Protein AF-A0A7S2C4R8-F1 (afdb_monomer_lite)

Structure (mmCIF, N/CA/C/O backbone):
data_AF-A0A7S2C4R8-F1
#
_entry.id   AF-A0A7S2C4R8-F1
#
loop_
_atom_site.group_PDB
_atom_site.id
_atom_site.type_symbol
_atom_site.label_atom_id
_atom_site.label_alt_id
_atom_site.label_comp_id
_atom_site.label_asym_id
_atom_site.label_entity_id
_atom_site.label_seq_id
_atom_site.pdbx_PDB_ins_code
_atom_site.Cartn_x
_atom_site.Cartn_y
_atom_site.Cartn_z
_atom_site.occupancy
_atom_site.B_iso_or_equiv
_atom_site.auth_seq_id
_atom_site.auth_comp_id
_atom_site.auth_asym_id
_atom_site.auth_atom_id
_atom_site.pdbx_PDB_model_num
ATOM 1 N N . GLY A 1 1 ? -9.655 5.570 19.402 1.00 42.50 1 GLY A N 1
ATOM 2 C CA . GLY A 1 1 ? -10.487 6.780 19.521 1.00 42.50 1 GLY A CA 1
ATOM 3 C C . GLY A 1 1 ? -11.884 6.494 20.058 1.00 42.50 1 GLY A C 1
ATOM 4 O O . GLY A 1 1 ? -12.816 7.107 19.560 1.00 42.50 1 GLY A O 1
ATOM 5 N N . ARG A 1 2 ? -12.077 5.569 21.015 1.00 58.59 2 ARG A N 1
ATOM 6 C CA . ARG A 1 2 ? -13.404 5.158 21.530 1.00 58.59 2 ARG A CA 1
ATOM 7 C C . ARG A 1 2 ? -13.497 4.974 23.056 1.00 58.59 2 ARG A C 1
ATOM 9 O O . ARG A 1 2 ? -14.474 4.412 23.529 1.00 58.59 2 ARG A O 1
ATOM 16 N N . GLY A 1 3 ? -12.528 5.470 23.818 1.00 50.84 3 GLY A N 1
ATOM 17 C CA . GLY A 1 3 ? -12.512 5.420 25.288 1.00 50.84 3 GLY A CA 1
ATOM 18 C C . GLY A 1 3 ? -11.919 4.141 25.897 1.00 50.84 3 GLY A C 1
ATOM 19 O O . GLY A 1 3 ? -12.043 3.946 27.100 1.00 50.84 3 GLY A O 1
ATOM 20 N N . GLU A 1 4 ? -11.283 3.284 25.092 1.00 54.91 4 GLU A N 1
ATOM 21 C CA . GLU A 1 4 ? -10.664 2.017 25.514 1.00 54.91 4 GLU A CA 1
ATOM 22 C C . GLU A 1 4 ? -9.236 1.805 24.954 1.00 54.91 4 GLU A C 1
ATOM 24 O O . GLU A 1 4 ? -8.703 0.699 25.019 1.00 54.91 4 GLU A O 1
ATOM 29 N N . GLY A 1 5 ? -8.591 2.825 24.369 1.00 54.59 5 GLY A N 1
ATOM 30 C CA . GLY A 1 5 ? -7.281 2.678 23.725 1.00 54.59 5 GLY A CA 1
ATOM 31 C C . GLY A 1 5 ? -6.443 3.957 23.597 1.00 54.59 5 GLY A C 1
ATOM 32 O O . GLY A 1 5 ? -6.869 5.072 23.871 1.00 54.59 5 GLY A O 1
ATOM 33 N N . LEU A 1 6 ? -5.204 3.793 23.133 1.00 53.25 6 LEU A N 1
ATOM 34 C CA . LEU A 1 6 ? -4.144 4.817 23.132 1.00 53.25 6 LEU A CA 1
ATOM 35 C C . LEU A 1 6 ? -4.466 6.161 22.488 1.00 53.25 6 LEU A C 1
ATOM 37 O O . LEU A 1 6 ? -3.933 7.193 22.879 1.00 53.25 6 LEU A O 1
ATOM 41 N N . ALA A 1 7 ? -5.296 6.143 21.455 1.00 56.16 7 ALA A N 1
ATOM 42 C CA . ALA A 1 7 ? -5.522 7.299 20.605 1.00 56.16 7 ALA A CA 1
ATOM 43 C C . ALA A 1 7 ? -6.873 7.969 20.895 1.00 56.16 7 ALA A C 1
ATOM 45 O O . ALA A 1 7 ? -7.494 8.553 20.014 1.00 56.16 7 ALA A O 1
ATOM 46 N N . ASP A 1 8 ? -7.362 7.852 22.127 1.00 56.22 8 ASP A N 1
ATOM 47 C CA . ASP A 1 8 ? -8.645 8.426 22.542 1.00 56.22 8 ASP A CA 1
ATOM 48 C C . ASP A 1 8 ? -8.560 9.918 22.874 1.0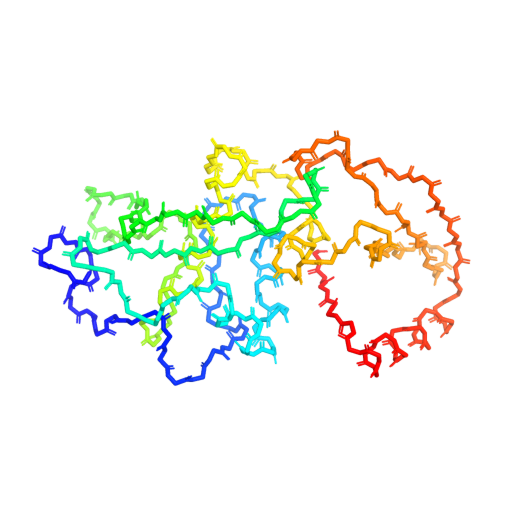0 56.22 8 ASP A C 1
ATOM 50 O O . ASP A 1 8 ? -9.555 10.624 22.744 1.00 56.22 8 ASP A O 1
ATOM 54 N N . GLY A 1 9 ? -7.364 10.419 23.204 1.00 52.62 9 GLY A N 1
ATOM 55 C CA . GLY A 1 9 ? -7.083 11.857 23.310 1.00 52.62 9 GLY A CA 1
ATOM 56 C C . GLY A 1 9 ? -6.776 12.537 21.968 1.00 52.62 9 GLY A C 1
ATOM 57 O O . GLY A 1 9 ? -6.725 13.763 21.893 1.00 52.62 9 GLY A O 1
ATOM 58 N N . LEU A 1 10 ? -6.576 11.759 20.900 1.00 60.16 10 LEU A N 1
ATOM 59 C CA . LEU A 1 10 ? -6.363 12.273 19.552 1.00 60.16 10 LEU A CA 1
ATOM 60 C C . LEU A 1 10 ? -7.715 12.385 18.846 1.00 60.16 10 LEU A C 1
ATOM 62 O O . LEU A 1 10 ? -8.512 11.449 18.840 1.00 60.16 10 LEU A O 1
ATOM 66 N N . SER A 1 11 ? -7.964 13.519 18.192 1.00 71.06 11 SER A N 1
ATOM 67 C CA . SER A 1 11 ? -9.049 13.618 17.215 1.00 71.06 11 SER A CA 1
ATOM 68 C C . SER A 1 11 ? -8.673 12.716 16.034 1.00 71.06 11 SER A C 1
ATOM 70 O O . SER A 1 11 ? -7.970 13.134 15.121 1.00 71.06 11 SER A O 1
ATOM 72 N N . LEU A 1 12 ? -9.041 11.441 16.091 1.00 80.69 12 LEU A N 1
ATOM 73 C CA . LEU A 1 12 ? -8.728 10.491 15.035 1.00 80.69 12 LEU A CA 1
ATOM 74 C C . LEU A 1 12 ? -9.762 10.555 13.922 1.00 80.69 12 LEU A C 1
ATOM 76 O O . LEU A 1 12 ? -10.952 10.759 14.154 1.00 80.69 12 LEU A O 1
ATOM 80 N N . SER A 1 13 ? -9.298 10.332 12.703 1.00 84.25 13 SER A N 1
ATOM 81 C CA . SER A 1 13 ? -10.154 10.215 11.527 1.00 84.25 13 SER A CA 1
ATOM 82 C C . SER A 1 13 ? -9.523 9.254 10.536 1.00 84.25 13 SER A C 1
ATOM 84 O O . SER A 1 13 ? -8.311 9.044 10.572 1.00 84.25 13 SER A O 1
ATOM 86 N N . LEU A 1 14 ? -10.321 8.700 9.625 1.00 83.75 14 LEU A N 1
ATOM 87 C CA . LEU A 1 14 ? -9.770 7.902 8.538 1.00 83.75 14 LEU A CA 1
ATOM 88 C C . LEU A 1 14 ? -8.794 8.740 7.698 1.00 83.75 14 LEU A C 1
ATOM 90 O O . LEU A 1 14 ? -7.620 8.397 7.582 1.00 83.75 14 LEU A O 1
ATOM 94 N N . THR A 1 15 ? -9.268 9.884 7.202 1.00 84.38 15 THR A N 1
ATOM 95 C CA . THR A 1 15 ? -8.460 10.903 6.521 1.00 84.38 15 THR A CA 1
ATOM 96 C C . THR A 1 15 ? -8.838 12.285 7.042 1.00 84.38 15 THR A C 1
ATOM 98 O O . THR A 1 15 ? -10.026 12.566 7.208 1.00 84.38 15 THR A O 1
ATOM 101 N N . LYS A 1 16 ? -7.854 13.163 7.246 1.00 74.81 16 LYS A N 1
ATOM 102 C CA . LYS A 1 16 ? -8.038 14.538 7.727 1.00 74.81 16 LYS A CA 1
ATOM 103 C C . LYS A 1 16 ? -7.498 15.496 6.679 1.00 74.81 16 LYS A C 1
ATOM 105 O O . LYS A 1 16 ? -6.295 15.638 6.504 1.00 74.81 16 LYS A O 1
ATOM 110 N N . GLY A 1 17 ? -8.398 16.146 5.946 1.00 78.75 17 GLY A N 1
ATOM 111 C CA . GLY A 1 17 ? -8.006 17.043 4.860 1.00 78.75 17 GLY A CA 1
ATOM 112 C C . GLY A 1 17 ? -7.248 16.312 3.744 1.00 78.75 17 GLY A C 1
ATOM 113 O O . GLY A 1 17 ? -7.837 15.529 2.991 1.00 78.75 17 GLY A O 1
ATOM 114 N N . HIS A 1 18 ? -5.953 16.603 3.607 1.00 85.06 18 HIS A N 1
ATOM 115 C CA . HIS A 1 18 ? -5.113 16.096 2.522 1.00 85.06 18 HIS A CA 1
ATOM 116 C C . HIS A 1 18 ? -4.287 14.887 2.964 1.00 85.06 18 HIS A C 1
ATOM 118 O O . HIS A 1 18 ? -3.428 15.011 3.833 1.00 85.06 18 HIS A O 1
ATOM 124 N N . ILE A 1 19 ? -4.507 13.762 2.282 1.00 90.94 19 ILE A N 1
ATOM 125 C CA . ILE A 1 19 ? -3.626 12.590 2.312 1.00 90.94 19 ILE A CA 1
ATOM 126 C C . ILE A 1 19 ? -2.292 12.980 1.684 1.00 90.94 19 ILE A C 1
ATOM 128 O O . ILE A 1 19 ? -2.277 13.588 0.607 1.00 90.94 19 ILE A O 1
ATOM 132 N N . ARG A 1 20 ? -1.193 12.648 2.356 1.00 92.12 20 ARG A N 1
ATOM 133 C CA . ARG A 1 20 ? 0.163 13.026 1.960 1.00 92.12 20 ARG A CA 1
ATOM 134 C C . ARG A 1 20 ? 1.112 11.829 2.073 1.00 92.12 20 ARG A C 1
ATOM 136 O O . ARG A 1 20 ? 0.941 11.014 2.974 1.00 92.12 20 ARG A O 1
ATOM 143 N N . PRO A 1 21 ? 2.141 11.720 1.211 1.00 91.31 21 PRO A N 1
ATOM 144 C CA . PRO A 1 21 ? 3.120 10.633 1.299 1.00 91.31 21 PRO A CA 1
ATOM 145 C C . PRO A 1 21 ? 3.804 10.525 2.667 1.00 91.31 21 PRO A C 1
ATOM 147 O O . PRO A 1 21 ? 4.035 9.425 3.151 1.00 91.31 21 PRO A O 1
ATOM 150 N N . TRP A 1 22 ? 4.067 11.658 3.323 1.00 89.25 22 TRP A N 1
ATOM 151 C CA . TRP A 1 22 ? 4.689 11.709 4.651 1.00 89.25 22 TRP A CA 1
ATOM 152 C C . TRP A 1 22 ? 3.716 11.460 5.816 1.00 89.25 22 TRP A C 1
ATOM 154 O O . TRP A 1 22 ? 4.122 11.562 6.970 1.00 89.25 22 TRP A O 1
ATOM 164 N N . ASP A 1 23 ? 2.448 11.133 5.540 1.00 88.62 23 ASP A N 1
ATOM 165 C CA . ASP A 1 23 ? 1.562 10.540 6.552 1.00 88.62 23 ASP A CA 1
ATOM 166 C C . ASP A 1 23 ? 1.953 9.075 6.832 1.00 88.62 23 ASP A C 1
ATOM 168 O O . ASP A 1 23 ? 1.521 8.506 7.834 1.00 88.62 23 ASP A O 1
ATOM 172 N N . VAL A 1 24 ? 2.741 8.453 5.943 1.00 88.88 24 VAL A N 1
ATOM 173 C CA . VAL A 1 24 ? 3.229 7.079 6.081 1.00 88.88 24 VAL A CA 1
ATOM 174 C C . VAL A 1 24 ? 4.516 7.070 6.892 1.00 88.88 24 VAL A C 1
ATOM 176 O O . VAL A 1 24 ? 5.560 7.529 6.434 1.00 88.88 24 VAL A O 1
ATOM 179 N N . GLU A 1 25 ? 4.447 6.483 8.080 1.00 87.38 25 GLU A N 1
ATOM 180 C CA . GLU A 1 25 ? 5.607 6.235 8.928 1.00 87.38 25 GLU A CA 1
ATOM 181 C C . GLU A 1 25 ? 5.644 4.755 9.312 1.00 87.38 25 GLU A C 1
ATOM 183 O O . GLU A 1 25 ? 4.676 4.208 9.854 1.00 87.38 25 GLU A O 1
ATOM 188 N N . GLN A 1 26 ? 6.762 4.100 8.996 1.00 84.44 26 GLN A N 1
ATOM 189 C CA . GLN A 1 26 ? 6.950 2.677 9.242 1.00 84.44 26 GLN A CA 1
ATOM 190 C C . GLN A 1 26 ? 7.127 2.394 10.742 1.00 84.44 26 GLN A C 1
ATOM 192 O O . GLN A 1 26 ? 7.806 3.127 11.459 1.00 84.44 26 GLN A O 1
ATOM 197 N N . GLY A 1 27 ? 6.526 1.300 11.213 1.00 83.00 27 GLY A N 1
ATOM 198 C CA . GLY A 1 27 ? 6.806 0.740 12.535 1.00 83.00 27 GLY A CA 1
ATOM 199 C C . GLY A 1 27 ? 7.940 -0.286 12.526 1.00 83.00 27 GLY A C 1
ATOM 200 O O . GLY A 1 27 ? 8.888 -0.203 11.754 1.00 83.00 27 GLY A O 1
ATOM 201 N N . ALA A 1 28 ? 7.835 -1.288 13.391 1.00 66.56 28 ALA A N 1
ATOM 202 C CA . ALA A 1 28 ? 8.788 -2.381 13.500 1.00 66.56 28 ALA A CA 1
ATOM 203 C C . ALA A 1 28 ? 8.352 -3.575 12.630 1.00 66.56 28 ALA A C 1
ATOM 205 O O . ALA A 1 28 ? 7.573 -4.404 13.093 1.00 66.56 28 ALA A O 1
ATOM 206 N N . ASN A 1 29 ? 8.829 -3.666 11.378 1.00 68.56 29 ASN A N 1
ATOM 207 C CA . ASN A 1 29 ? 8.831 -4.904 10.571 1.00 68.56 29 ASN A CA 1
ATOM 208 C C . ASN A 1 29 ? 9.573 -4.742 9.224 1.00 68.56 29 ASN A C 1
ATOM 210 O O . ASN A 1 29 ? 9.777 -3.623 8.763 1.00 68.56 29 ASN A O 1
ATOM 214 N N . GLY A 1 30 ? 9.856 -5.850 8.527 1.00 69.50 30 GLY A N 1
ATOM 215 C CA . GLY A 1 30 ? 10.367 -5.909 7.143 1.00 69.50 30 GLY A CA 1
ATOM 216 C C . GLY A 1 30 ? 9.343 -5.582 6.038 1.00 69.50 30 GLY A C 1
ATOM 217 O O . GLY A 1 30 ? 9.446 -6.077 4.920 1.00 69.50 30 GLY A O 1
ATOM 218 N N . ASN A 1 31 ? 8.331 -4.758 6.323 1.00 78.81 31 ASN A N 1
ATOM 219 C CA . ASN A 1 31 ? 7.234 -4.438 5.397 1.00 78.81 31 ASN A CA 1
ATOM 220 C C . ASN A 1 31 ? 7.407 -3.100 4.654 1.00 78.81 31 ASN A C 1
ATOM 222 O O . ASN A 1 31 ? 6.422 -2.487 4.229 1.00 78.81 31 ASN A O 1
ATOM 226 N N . CYS A 1 32 ? 8.651 -2.637 4.495 1.00 86.75 32 CYS A N 1
ATOM 227 C CA . CYS A 1 32 ? 8.969 -1.372 3.827 1.00 86.75 32 CYS A CA 1
ATOM 228 C C . CYS A 1 32 ? 8.374 -1.307 2.414 1.00 86.75 32 CYS A C 1
ATOM 230 O O . CYS A 1 32 ? 7.893 -0.259 2.003 1.00 86.75 32 CYS A O 1
ATOM 232 N N . TRP A 1 33 ? 8.293 -2.443 1.722 1.00 89.25 33 TRP A N 1
ATOM 233 C CA . TRP A 1 33 ? 7.666 -2.582 0.411 1.00 89.25 33 TRP A CA 1
ATOM 234 C C . TRP A 1 33 ? 6.187 -2.137 0.384 1.00 89.25 33 TRP A C 1
ATOM 236 O O . TRP A 1 33 ? 5.743 -1.516 -0.583 1.00 89.25 33 TRP A O 1
ATOM 246 N N . VAL A 1 34 ? 5.423 -2.369 1.462 1.00 91.25 34 VAL A N 1
ATOM 247 C CA . VAL A 1 34 ? 4.047 -1.855 1.594 1.00 91.25 34 VAL A CA 1
ATOM 248 C C . VAL A 1 34 ? 4.068 -0.353 1.851 1.00 91.25 34 VAL A C 1
ATOM 250 O O . VAL A 1 34 ? 3.319 0.386 1.217 1.00 91.25 34 VAL A O 1
ATOM 253 N N . MET A 1 35 ? 4.922 0.115 2.764 1.00 92.94 35 MET A N 1
ATOM 254 C CA . MET A 1 35 ? 4.986 1.532 3.139 1.00 92.94 35 MET A CA 1
ATOM 255 C C . MET A 1 35 ? 5.405 2.416 1.963 1.00 92.94 35 MET A C 1
ATOM 257 O O . MET A 1 35 ? 4.744 3.414 1.678 1.00 92.94 35 MET A O 1
ATOM 261 N N . SER A 1 36 ? 6.440 2.016 1.224 1.00 92.00 36 SER A N 1
ATOM 262 C CA . SER A 1 36 ? 6.898 2.715 0.023 1.00 92.00 36 SER A CA 1
ATOM 263 C C . SER A 1 36 ? 5.800 2.773 -1.040 1.00 92.00 36 SER A C 1
ATOM 265 O O . SER A 1 36 ? 5.598 3.815 -1.669 1.00 92.00 36 SER A O 1
ATOM 267 N N . ALA A 1 37 ? 5.037 1.690 -1.220 1.00 94.31 37 ALA A N 1
ATOM 268 C CA . ALA A 1 37 ? 3.909 1.680 -2.144 1.00 94.31 37 ALA A CA 1
ATOM 269 C C . ALA A 1 37 ? 2.772 2.600 -1.672 1.00 94.31 37 ALA A C 1
ATOM 271 O O . ALA A 1 37 ? 2.235 3.363 -2.473 1.00 94.31 37 ALA A O 1
ATOM 272 N N . LEU A 1 38 ? 2.428 2.593 -0.381 1.00 95.31 38 LEU A N 1
ATOM 273 C CA . LEU A 1 38 ? 1.424 3.500 0.183 1.00 95.31 38 LEU A CA 1
ATOM 274 C C . LEU A 1 38 ? 1.823 4.968 0.005 1.00 95.31 38 LEU A C 1
ATOM 276 O O . LEU A 1 38 ? 0.990 5.767 -0.421 1.00 95.31 38 LEU A O 1
ATOM 280 N N . ALA A 1 39 ? 3.087 5.314 0.260 1.00 94.62 39 ALA A N 1
ATOM 281 C CA . ALA A 1 39 ? 3.606 6.663 0.055 1.00 94.62 39 ALA A CA 1
ATOM 282 C C . ALA A 1 39 ? 3.510 7.089 -1.422 1.00 94.62 39 ALA A C 1
ATOM 284 O O . ALA A 1 39 ? 3.039 8.188 -1.716 1.00 94.62 39 ALA A O 1
ATOM 285 N N . ALA A 1 40 ? 3.861 6.198 -2.357 1.00 94.75 40 ALA A N 1
ATOM 286 C CA . ALA A 1 40 ? 3.733 6.450 -3.792 1.00 94.75 40 ALA A CA 1
ATOM 287 C C . ALA A 1 40 ? 2.268 6.638 -4.231 1.00 94.75 40 ALA A C 1
ATOM 289 O O . ALA A 1 40 ? 1.943 7.549 -4.993 1.00 94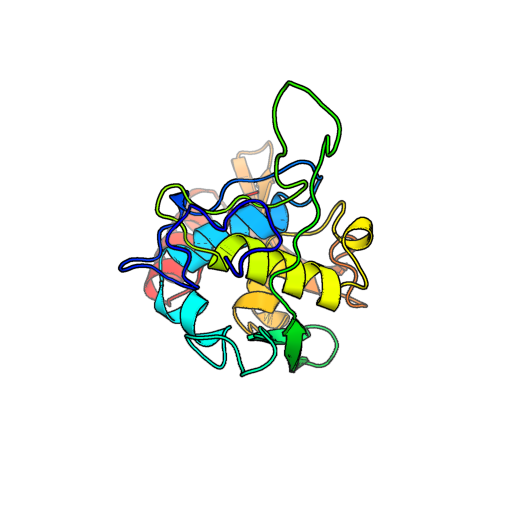.75 40 ALA A O 1
ATOM 290 N N . VAL A 1 41 ? 1.346 5.807 -3.733 1.00 95.56 41 VAL A N 1
ATOM 291 C CA . VAL A 1 41 ? -0.087 5.934 -4.047 1.00 95.56 41 VAL A CA 1
ATOM 292 C C . VAL A 1 41 ? -0.687 7.196 -3.411 1.00 95.56 41 VAL A C 1
ATOM 294 O O . VAL A 1 41 ? -1.567 7.823 -4.008 1.00 95.56 41 VAL A O 1
ATOM 297 N N . ALA A 1 42 ? -0.190 7.621 -2.246 1.00 95.19 42 ALA A N 1
ATOM 298 C CA . ALA A 1 42 ? -0.626 8.830 -1.548 1.00 95.19 42 ALA A CA 1
ATOM 299 C C . ALA A 1 42 ? -0.322 10.133 -2.307 1.00 95.19 42 ALA A C 1
ATOM 301 O O . ALA A 1 42 ? -1.010 11.128 -2.076 1.00 95.19 42 ALA A O 1
ATOM 302 N N . GLU A 1 43 ? 0.598 10.134 -3.283 1.00 93.12 43 GLU A N 1
ATOM 303 C CA . GLU A 1 43 ? 0.756 11.255 -4.229 1.00 93.12 43 GLU A CA 1
ATOM 304 C C . GLU A 1 43 ? -0.523 11.535 -5.035 1.00 93.12 43 GLU A C 1
ATOM 306 O O . GLU A 1 43 ? -0.718 12.625 -5.577 1.00 93.12 43 GLU A O 1
ATOM 311 N N . ARG A 1 44 ? -1.429 10.554 -5.109 1.00 93.50 44 ARG A N 1
ATOM 312 C CA . ARG A 1 44 ? -2.746 10.669 -5.735 1.00 93.50 44 ARG A CA 1
ATOM 313 C C . ARG A 1 44 ? -3.823 10.285 -4.716 1.00 93.50 44 ARG A C 1
ATOM 315 O O . ARG A 1 44 ? -4.360 9.180 -4.790 1.00 93.50 44 ARG A O 1
ATOM 322 N N . PRO A 1 45 ? -4.232 11.200 -3.815 1.00 93.38 45 PRO A N 1
ATOM 323 C CA . PRO A 1 45 ? -5.139 10.922 -2.692 1.00 93.38 45 PRO A CA 1
ATOM 324 C C . PRO A 1 45 ? -6.420 10.148 -3.037 1.00 93.38 45 PRO A C 1
ATOM 326 O O . PRO A 1 45 ? -6.905 9.348 -2.241 1.00 93.38 45 PRO A O 1
ATOM 329 N N . ASN A 1 46 ? -6.974 10.347 -4.235 1.00 93.44 46 ASN A N 1
ATOM 330 C CA . ASN A 1 46 ? -8.172 9.633 -4.688 1.00 93.44 46 ASN A CA 1
ATOM 331 C C . ASN A 1 46 ? -7.951 8.115 -4.822 1.00 93.44 46 ASN A C 1
ATOM 333 O O . ASN A 1 46 ? -8.896 7.346 -4.650 1.00 93.44 46 ASN A O 1
ATOM 337 N N . LEU A 1 47 ? -6.716 7.679 -5.096 1.00 95.06 47 LEU A N 1
ATOM 338 C CA . LEU A 1 47 ? -6.346 6.265 -5.151 1.00 95.06 47 LEU A CA 1
ATOM 339 C C . LEU A 1 47 ? -6.304 5.619 -3.765 1.00 95.06 47 LEU A C 1
ATOM 341 O O . LEU A 1 47 ? -6.615 4.439 -3.671 1.00 95.06 47 LEU A O 1
ATOM 345 N N . ILE A 1 48 ? -5.986 6.378 -2.712 1.00 96.25 48 ILE A N 1
ATOM 346 C CA . ILE A 1 48 ? -6.103 5.906 -1.326 1.00 96.25 48 ILE A CA 1
ATOM 347 C C . ILE A 1 48 ? -7.574 5.871 -0.909 1.00 96.25 48 ILE A C 1
ATOM 349 O O . ILE A 1 48 ? -8.052 4.847 -0.432 1.00 96.25 48 ILE A O 1
ATOM 353 N N . ARG A 1 49 ? -8.332 6.951 -1.155 1.00 94.69 49 ARG A N 1
ATOM 354 C CA . ARG A 1 49 ? -9.748 7.031 -0.746 1.00 94.69 49 ARG A CA 1
ATOM 355 C C . ARG A 1 49 ? -10.599 5.910 -1.326 1.00 94.69 49 ARG A C 1
ATOM 357 O O . ARG A 1 49 ? -11.386 5.318 -0.605 1.00 94.69 49 ARG A O 1
ATOM 364 N N . ARG A 1 50 ? -10.406 5.559 -2.603 1.00 95.06 50 ARG A N 1
ATOM 365 C CA . ARG A 1 50 ? -11.170 4.472 -3.243 1.00 95.06 50 ARG A CA 1
ATOM 366 C C . ARG A 1 50 ? -10.931 3.092 -2.615 1.00 95.06 50 ARG A C 1
ATOM 368 O O . ARG A 1 50 ? -11.727 2.190 -2.875 1.00 95.06 50 ARG A O 1
ATOM 375 N N . LEU A 1 51 ? -9.851 2.899 -1.855 1.00 97.56 51 LEU A N 1
ATOM 376 C CA . LEU A 1 51 ? -9.606 1.635 -1.157 1.00 97.56 51 LEU A CA 1
ATOM 377 C C . LEU A 1 51 ? -10.588 1.450 -0.007 1.00 97.56 51 LEU A C 1
ATOM 379 O O . LEU A 1 51 ? -10.920 0.319 0.308 1.00 97.56 51 LEU A O 1
ATOM 383 N N . PHE A 1 52 ? -11.121 2.523 0.564 1.00 96.69 52 PHE A N 1
ATOM 384 C CA . PHE A 1 52 ? -12.154 2.448 1.587 1.00 96.69 52 PHE A CA 1
ATOM 385 C C . PHE A 1 52 ? -13.537 2.547 0.937 1.00 96.69 52 PHE A C 1
ATOM 387 O O . PHE A 1 52 ? -13.749 3.349 0.025 1.00 96.69 52 PHE A O 1
ATOM 394 N N . ALA A 1 53 ? -14.489 1.716 1.366 1.00 94.25 53 ALA A N 1
ATOM 395 C CA . ALA A 1 53 ? -15.876 1.845 0.910 1.00 94.25 53 ALA A CA 1
ATOM 396 C C . ALA A 1 53 ? -16.623 2.978 1.640 1.00 94.25 53 ALA A C 1
ATOM 398 O O . ALA A 1 53 ? -17.650 3.451 1.154 1.00 94.25 53 ALA A O 1
ATOM 399 N N . GLN A 1 54 ? -16.097 3.419 2.786 1.00 87.62 54 GLN A N 1
ATOM 400 C CA . GLN A 1 54 ? -16.683 4.423 3.660 1.00 87.62 54 GLN A CA 1
ATOM 401 C C . GLN A 1 54 ? -15.615 5.324 4.298 1.00 87.62 54 GLN A C 1
ATOM 403 O O . GLN A 1 54 ? -14.525 4.861 4.628 1.00 87.62 54 GLN A O 1
ATOM 408 N N . ASP A 1 55 ? -15.959 6.596 4.527 1.00 84.75 55 ASP A N 1
ATOM 409 C CA . ASP A 1 55 ? -15.078 7.576 5.189 1.00 84.75 55 ASP A CA 1
ATOM 410 C C . ASP A 1 55 ? -15.107 7.476 6.726 1.00 84.75 55 ASP A C 1
ATOM 412 O O . ASP A 1 55 ? -14.194 7.928 7.421 1.00 84.75 55 ASP A O 1
ATOM 416 N N . VAL A 1 56 ? -16.172 6.878 7.265 1.00 86.94 56 VAL A N 1
ATOM 417 C CA . VAL A 1 56 ? -16.408 6.679 8.700 1.00 86.94 56 VAL A CA 1
ATOM 418 C C . VAL A 1 56 ? -16.714 5.210 8.970 1.00 86.94 56 VAL A C 1
ATOM 420 O O . VAL A 1 56 ? -17.352 4.577 8.133 1.00 86.94 56 VAL A O 1
ATOM 423 N N . PRO A 1 57 ? -16.284 4.645 10.109 1.00 89.62 57 PRO A N 1
ATOM 424 C CA . PRO A 1 57 ? -16.555 3.247 10.411 1.00 89.62 57 PRO A CA 1
ATOM 425 C C . PRO A 1 57 ? -18.052 2.980 10.606 1.00 89.62 57 PRO A C 1
ATOM 427 O O . PRO A 1 57 ? -18.831 3.884 10.910 1.00 89.62 57 PRO A O 1
ATOM 430 N N . ASP A 1 58 ? -18.445 1.712 10.485 1.00 89.75 58 ASP A N 1
ATOM 431 C CA . ASP A 1 58 ? -19.800 1.277 10.822 1.00 89.75 58 ASP A CA 1
ATOM 432 C C . ASP A 1 58 ? -20.094 1.401 12.333 1.00 89.75 58 ASP A C 1
ATOM 434 O O . ASP A 1 58 ? -19.222 1.712 13.149 1.00 89.75 58 ASP A O 1
ATOM 438 N N . ALA A 1 59 ? -21.332 1.097 12.737 1.00 87.56 59 ALA A N 1
ATOM 439 C CA . ALA A 1 59 ? -21.759 1.158 14.140 1.00 87.56 59 ALA A CA 1
ATOM 440 C C . ALA A 1 59 ? -20.953 0.249 15.095 1.00 87.56 59 ALA A C 1
ATOM 442 O O . ALA A 1 59 ? -21.068 0.379 16.311 1.00 87.56 59 ALA A O 1
ATOM 443 N N . ARG A 1 60 ? -20.153 -0.685 14.565 1.00 87.00 60 ARG A N 1
ATOM 444 C CA . ARG A 1 60 ? -19.271 -1.581 15.324 1.00 87.00 60 ARG A CA 1
ATOM 445 C C . ARG A 1 60 ? -17.800 -1.156 15.251 1.00 87.00 60 ARG A C 1
ATOM 447 O O . ARG A 1 60 ? -16.948 -1.886 15.750 1.00 87.00 60 ARG A O 1
ATOM 454 N N . GLY A 1 61 ? -17.489 -0.010 14.645 1.00 86.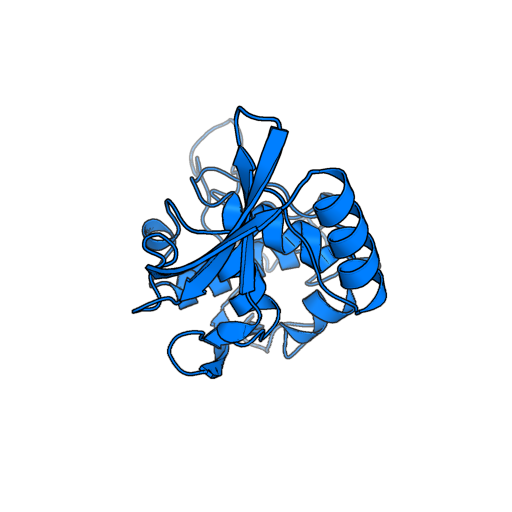38 61 GLY A N 1
ATOM 455 C CA . GLY A 1 61 ? -16.120 0.481 14.502 1.00 86.38 61 GLY A CA 1
ATOM 456 C C . GLY A 1 61 ? -15.339 -0.175 13.358 1.00 86.38 61 GLY A C 1
ATOM 457 O O . GLY A 1 61 ? -14.111 -0.222 13.427 1.00 86.38 61 GLY A O 1
ATOM 458 N N . ARG A 1 62 ? -16.020 -0.723 12.342 1.00 92.81 62 ARG A N 1
ATOM 459 C CA . ARG A 1 62 ? -15.386 -1.471 11.245 1.00 92.81 62 ARG A CA 1
ATOM 460 C C . ARG A 1 62 ? -15.316 -0.675 9.943 1.00 92.81 62 ARG A C 1
ATOM 462 O O . ARG A 1 62 ? -16.219 0.097 9.620 1.00 92.81 62 ARG A O 1
ATOM 469 N N . TYR A 1 63 ? -14.258 -0.930 9.186 1.00 95.38 63 TYR A N 1
ATOM 470 C CA . TYR A 1 63 ? -13.953 -0.377 7.874 1.00 95.38 63 TYR A CA 1
ATOM 471 C C . TYR A 1 63 ? -13.931 -1.493 6.831 1.00 95.38 63 TYR A C 1
ATOM 473 O O . TYR A 1 63 ? -13.402 -2.576 7.096 1.00 95.38 63 TYR A O 1
ATOM 481 N N . ASP A 1 64 ? -14.432 -1.199 5.634 1.00 97.25 64 ASP A N 1
ATOM 482 C CA . ASP A 1 64 ? -14.388 -2.106 4.495 1.00 97.25 64 ASP A CA 1
ATOM 483 C C . ASP A 1 64 ? -13.301 -1.612 3.543 1.00 97.25 64 ASP A C 1
ATOM 485 O O . ASP A 1 64 ? -13.423 -0.551 2.923 1.00 97.25 64 ASP A O 1
ATOM 489 N N . VAL A 1 65 ? -12.217 -2.381 3.444 1.00 98.12 65 VAL A N 1
ATOM 490 C CA . VAL A 1 65 ? -11.056 -2.048 2.614 1.00 98.12 65 VAL A CA 1
ATOM 491 C C . VAL A 1 65 ? -11.002 -2.968 1.405 1.00 98.12 65 VAL A C 1
ATOM 493 O O . VAL A 1 65 ? -10.952 -4.186 1.539 1.00 98.12 65 VAL A O 1
ATOM 496 N N . ARG A 1 66 ? -10.997 -2.399 0.206 1.00 97.81 66 ARG A N 1
ATOM 497 C CA . ARG A 1 66 ? -10.904 -3.110 -1.067 1.00 97.81 66 ARG A CA 1
ATOM 498 C C . ARG A 1 66 ? -9.450 -3.213 -1.493 1.00 97.81 66 ARG A C 1
ATOM 500 O O . ARG A 1 66 ? -8.812 -2.194 -1.734 1.00 97.81 66 ARG A O 1
ATOM 507 N N . LEU A 1 67 ? -8.964 -4.437 -1.643 1.00 97.31 67 LEU A N 1
ATOM 508 C CA . LEU A 1 67 ? -7.644 -4.755 -2.184 1.00 97.31 67 LEU A CA 1
ATOM 509 C C . LEU A 1 67 ? -7.814 -5.673 -3.390 1.00 97.31 67 LEU A C 1
ATOM 511 O O . LEU A 1 67 ? -8.743 -6.478 -3.435 1.00 97.31 67 LEU A O 1
ATOM 515 N N . TYR A 1 68 ? -6.963 -5.531 -4.395 1.00 95.25 68 TYR A N 1
ATOM 516 C CA . TYR A 1 68 ? -7.014 -6.375 -5.578 1.00 95.25 68 TYR A CA 1
ATOM 517 C C . TYR A 1 68 ? -6.175 -7.634 -5.363 1.00 95.25 68 TYR A C 1
ATOM 519 O O . TYR A 1 68 ? -4.972 -7.530 -5.161 1.00 95.25 68 TYR A O 1
ATOM 527 N N . SER A 1 69 ? -6.792 -8.813 -5.430 1.00 91.19 69 SER A N 1
ATOM 528 C CA . SER A 1 69 ? -6.038 -10.069 -5.431 1.00 91.19 69 SER A CA 1
ATOM 529 C C . SER A 1 69 ? -5.430 -10.270 -6.814 1.00 91.19 69 SER A C 1
ATOM 531 O O . SER A 1 69 ? -6.156 -10.370 -7.810 1.00 91.19 69 SER A O 1
ATOM 533 N N . LEU A 1 70 ? -4.099 -10.327 -6.877 1.00 86.38 70 LEU A N 1
ATOM 534 C CA . LEU A 1 70 ? -3.370 -10.608 -8.114 1.00 86.38 70 LEU A CA 1
ATOM 535 C C . LEU A 1 70 ? -3.538 -12.071 -8.545 1.00 86.38 70 LEU A C 1
ATOM 537 O O . LEU A 1 70 ? -3.553 -12.343 -9.748 1.00 86.38 70 LEU A O 1
ATOM 541 N N . LEU A 1 71 ? -3.728 -12.988 -7.590 1.00 82.94 71 LEU A N 1
ATOM 542 C CA . LEU A 1 71 ? -4.053 -14.386 -7.856 1.00 82.94 71 LEU A CA 1
ATOM 543 C C . LEU A 1 71 ? -5.444 -14.550 -8.484 1.00 82.94 71 LEU A C 1
ATOM 545 O O . LEU A 1 71 ? -5.589 -15.207 -9.515 1.00 82.94 71 LEU A O 1
ATOM 549 N N . GLU A 1 72 ? -6.470 -13.946 -7.882 1.00 87.31 72 GLU A N 1
ATOM 550 C CA . GLU A 1 72 ? -7.856 -14.091 -8.343 1.00 87.31 72 GLU A CA 1
ATOM 551 C C . GLU A 1 72 ? -8.224 -13.127 -9.483 1.00 87.31 72 GLU A C 1
ATOM 553 O O . GLU A 1 72 ? -9.257 -13.296 -10.134 1.00 87.31 72 GLU A O 1
ATOM 558 N N . GLY A 1 73 ? -7.420 -12.087 -9.713 1.00 90.38 73 GLY A N 1
ATOM 559 C CA . GLY A 1 73 ? -7.669 -11.075 -10.738 1.00 90.38 73 GLY A CA 1
ATOM 560 C C . GLY A 1 73 ? -8.898 -10.201 -10.461 1.00 90.38 73 GLY A C 1
ATOM 561 O O . GLY A 1 73 ? -9.513 -9.681 -11.399 1.00 90.38 73 GLY A O 1
ATOM 562 N N . ARG A 1 74 ? -9.280 -10.018 -9.190 1.00 93.81 74 ARG A N 1
ATOM 563 C CA . ARG A 1 74 ? -10.467 -9.243 -8.791 1.00 93.81 74 ARG A CA 1
ATOM 564 C C . ARG A 1 74 ? -10.263 -8.469 -7.492 1.00 93.81 74 ARG A C 1
ATOM 566 O O . ARG A 1 74 ? -9.412 -8.792 -6.670 1.00 93.81 74 ARG A O 1
ATOM 573 N N . TRP A 1 75 ? -11.117 -7.472 -7.280 1.00 96.38 75 TRP A N 1
ATOM 574 C CA . TRP A 1 75 ? -11.211 -6.772 -6.001 1.00 96.38 75 TRP A CA 1
ATOM 575 C C . TRP A 1 75 ? -11.842 -7.670 -4.929 1.00 96.38 75 TRP A C 1
ATOM 577 O O . TRP A 1 75 ? -12.867 -8.320 -5.159 1.00 96.38 75 TRP A O 1
ATOM 587 N N . VAL A 1 76 ? -11.237 -7.663 -3.747 1.00 96.69 76 VAL A N 1
ATOM 588 C CA . VAL A 1 76 ? -11.660 -8.379 -2.545 1.00 96.69 76 VAL A CA 1
ATOM 589 C C . VAL A 1 76 ? -11.832 -7.364 -1.418 1.00 96.69 76 VAL A C 1
ATOM 591 O O . VAL A 1 76 ? -10.961 -6.527 -1.184 1.00 96.69 76 VAL A O 1
ATOM 594 N N . THR A 1 77 ? -12.966 -7.426 -0.722 1.00 97.81 77 THR A N 1
ATOM 595 C CA . THR A 1 77 ? -13.257 -6.543 0.413 1.00 97.81 77 THR A CA 1
ATOM 596 C C . THR A 1 77 ? -12.860 -7.209 1.725 1.00 97.81 77 THR A C 1
ATOM 598 O O . THR A 1 77 ? -13.362 -8.277 2.073 1.00 97.81 77 THR A O 1
ATOM 601 N N . HIS A 1 78 ? -12.005 -6.536 2.485 1.00 97.69 78 HIS A N 1
ATOM 602 C CA . HIS A 1 78 ? -11.535 -6.925 3.804 1.00 97.69 78 HIS A CA 1
ATOM 603 C C . HIS A 1 78 ? -12.179 -6.044 4.868 1.00 97.69 78 HIS A C 1
ATOM 605 O O . HIS A 1 78 ? -11.909 -4.849 4.946 1.00 97.69 78 HIS A O 1
ATOM 611 N N . ILE A 1 79 ? -13.005 -6.650 5.719 1.00 97.56 79 ILE A N 1
ATOM 612 C CA . ILE A 1 79 ? -13.587 -5.969 6.882 1.00 97.56 79 ILE A CA 1
ATOM 613 C C . ILE A 1 79 ? -12.550 -5.969 8.010 1.00 97.56 79 ILE A C 1
ATOM 615 O O . ILE A 1 79 ? -12.122 -7.047 8.444 1.00 97.56 79 ILE A O 1
ATOM 619 N N . ILE A 1 80 ? -12.154 -4.794 8.493 1.00 96.44 80 ILE A N 1
ATOM 620 C CA . ILE A 1 80 ? -11.194 -4.607 9.592 1.00 96.44 80 ILE A CA 1
ATOM 621 C C . ILE A 1 80 ? -11.742 -3.630 10.635 1.00 96.44 80 ILE A C 1
ATOM 623 O O . ILE A 1 80 ? -12.564 -2.783 10.322 1.00 96.44 80 ILE A O 1
ATOM 627 N N . ASP A 1 81 ? -11.288 -3.731 11.879 1.00 93.50 81 ASP A N 1
ATOM 628 C CA . ASP A 1 81 ? -11.508 -2.701 12.904 1.00 93.50 81 ASP A CA 1
ATOM 629 C C . ASP A 1 81 ? -10.234 -1.857 13.112 1.00 93.50 81 ASP A C 1
ATOM 631 O O . ASP A 1 81 ? -9.187 -2.127 12.517 1.00 93.50 81 ASP A O 1
ATOM 635 N N . ASP A 1 82 ? -10.299 -0.853 13.977 1.00 89.44 82 ASP A N 1
ATOM 636 C CA . ASP A 1 82 ? -9.179 0.020 14.362 1.00 89.44 82 ASP A CA 1
ATOM 637 C C . ASP A 1 82 ? -8.388 -0.473 15.589 1.00 89.44 82 ASP A C 1
ATOM 639 O O . ASP A 1 82 ? -7.614 0.287 16.173 1.00 89.44 82 ASP A O 1
ATOM 643 N N . ARG A 1 83 ? -8.537 -1.742 15.998 1.00 89.75 83 ARG A N 1
ATOM 644 C CA . ARG A 1 83 ? -7.665 -2.334 17.023 1.00 89.75 83 ARG A CA 1
ATOM 645 C C . ARG A 1 83 ? -6.310 -2.641 16.398 1.00 89.75 83 ARG A C 1
ATOM 647 O O . ARG A 1 83 ? -6.185 -3.583 15.613 1.00 89.75 83 ARG A O 1
ATOM 654 N N . LEU A 1 84 ? -5.313 -1.821 16.703 1.00 89.38 84 LEU A N 1
ATOM 655 C CA . LEU A 1 84 ? -3.974 -1.927 16.132 1.00 89.38 84 LEU A CA 1
ATOM 656 C C . LEU A 1 84 ? -2.999 -2.572 17.132 1.00 89.38 84 LEU A C 1
ATOM 658 O O . LEU A 1 84 ? -3.102 -2.293 18.329 1.00 89.38 84 LEU A O 1
ATOM 662 N N . PRO A 1 85 ? -2.057 -3.418 16.675 1.00 88.62 85 PRO A N 1
ATOM 663 C CA . PRO A 1 85 ? -1.024 -3.984 17.537 1.00 88.62 85 PRO A CA 1
ATOM 664 C C . PRO A 1 85 ? -0.113 -2.904 18.131 1.00 88.62 85 PRO A C 1
ATOM 666 O O . PRO A 1 85 ? 0.266 -1.949 17.449 1.00 88.62 85 PRO A O 1
ATOM 669 N N . VAL A 1 86 ? 0.270 -3.079 19.393 1.00 85.88 86 VAL A N 1
ATOM 670 C CA . VAL A 1 86 ? 1.103 -2.140 20.155 1.00 85.88 86 VAL A CA 1
ATOM 671 C C . VAL A 1 86 ? 2.319 -2.855 20.730 1.00 85.88 86 VAL A C 1
ATOM 673 O O . VAL A 1 86 ? 2.246 -4.027 21.095 1.00 85.88 86 VAL A O 1
ATOM 676 N N . LEU A 1 87 ? 3.435 -2.142 20.807 1.00 81.88 87 LEU A N 1
ATOM 677 C CA . LEU A 1 87 ? 4.630 -2.543 21.536 1.00 81.88 87 LEU A CA 1
ATOM 678 C C . LEU A 1 87 ? 4.611 -1.935 22.934 1.00 81.88 87 LEU A C 1
ATOM 680 O O . LEU A 1 87 ? 4.033 -0.868 23.156 1.00 81.88 87 LEU A O 1
ATOM 684 N N . ASN A 1 88 ? 5.325 -2.605 23.838 1.00 72.12 88 ASN A N 1
ATOM 685 C CA . ASN A 1 88 ? 5.677 -2.093 25.158 1.00 72.12 88 ASN A CA 1
ATOM 686 C C . ASN A 1 88 ? 4.466 -1.637 25.985 1.00 72.12 88 ASN A C 1
ATOM 688 O O . ASN A 1 88 ? 4.497 -0.567 26.592 1.00 72.12 88 ASN A O 1
ATOM 692 N N . PHE A 1 89 ? 3.414 -2.466 26.010 1.00 64.38 89 PHE A N 1
ATOM 693 C CA . PHE A 1 89 ? 2.163 -2.182 26.725 1.00 64.38 89 PHE A CA 1
ATOM 694 C C . PHE A 1 89 ? 2.392 -1.800 28.200 1.00 64.38 89 PHE A C 1
ATOM 696 O O . PHE A 1 89 ? 1.689 -0.940 28.719 1.00 64.38 89 PHE A O 1
ATOM 703 N N . ASP A 1 90 ? 3.434 -2.367 28.819 1.00 62.81 90 ASP A N 1
ATOM 704 C CA . ASP A 1 90 ? 3.761 -2.208 30.240 1.00 62.81 90 ASP A CA 1
ATOM 705 C C . ASP A 1 90 ? 4.991 -1.316 30.518 1.00 62.81 90 ASP A C 1
ATOM 707 O O . ASP A 1 90 ? 5.496 -1.301 31.639 1.00 62.81 90 ASP A O 1
ATOM 711 N N . SER A 1 91 ? 5.534 -0.596 29.524 1.00 61.75 91 SER A N 1
ATOM 712 C CA . SER A 1 91 ? 6.753 0.208 29.734 1.00 61.75 91 SER A CA 1
ATOM 713 C C . SER A 1 91 ? 6.465 1.659 30.130 1.00 61.75 91 SER A C 1
ATOM 715 O O . SER A 1 91 ? 5.586 2.304 29.558 1.00 61.75 91 SER A O 1
ATOM 717 N N . GLU A 1 92 ? 7.294 2.218 31.018 1.00 59.12 92 GLU A N 1
ATOM 718 C CA . GLU A 1 92 ? 7.282 3.653 31.360 1.00 59.12 92 GLU A CA 1
ATOM 719 C C . GLU A 1 92 ? 7.567 4.569 30.153 1.00 59.12 92 GLU A C 1
ATOM 721 O O . GLU A 1 92 ? 7.226 5.749 30.180 1.00 59.12 92 GLU A O 1
ATOM 726 N N . ALA A 1 93 ? 8.148 4.029 29.072 1.00 60.75 93 ALA A N 1
ATOM 727 C CA . ALA A 1 93 ? 8.442 4.757 27.835 1.00 60.75 93 ALA A CA 1
ATOM 728 C C . ALA A 1 93 ? 7.188 5.096 27.004 1.00 60.75 93 ALA A C 1
ATOM 730 O O . ALA A 1 93 ? 7.287 5.782 25.986 1.00 60.75 93 ALA A O 1
ATOM 731 N N . GLY A 1 94 ? 6.014 4.635 27.440 1.00 58.91 94 GLY A N 1
ATOM 732 C CA . GLY A 1 94 ? 4.759 4.825 26.735 1.00 58.91 94 GLY A CA 1
ATOM 733 C C . GLY A 1 94 ? 4.522 3.762 25.663 1.00 58.91 94 GLY A C 1
ATOM 734 O O . GLY A 1 94 ? 5.427 3.141 25.107 1.00 58.91 94 GLY A O 1
ATOM 735 N N . LEU A 1 95 ? 3.245 3.546 25.389 1.00 64.81 95 LEU A N 1
ATOM 736 C CA . LEU A 1 95 ? 2.747 2.614 24.389 1.00 64.81 95 LEU A CA 1
ATOM 737 C C . LEU A 1 95 ? 2.956 3.167 22.965 1.00 64.81 95 LEU A C 1
ATOM 739 O O . LEU A 1 95 ? 2.592 4.306 22.671 1.00 64.81 95 LEU A O 1
ATOM 743 N N . SER A 1 96 ? 3.477 2.339 22.055 1.00 79.25 96 SER A N 1
ATOM 744 C CA . SER A 1 96 ? 3.722 2.696 20.646 1.00 79.25 96 SER A CA 1
ATOM 745 C C . SER A 1 96 ? 3.092 1.665 19.715 1.00 79.25 96 SER A C 1
ATOM 747 O O . SER A 1 96 ? 3.063 0.484 20.044 1.00 79.25 96 SER A O 1
ATOM 749 N N . LEU A 1 97 ? 2.597 2.070 18.543 1.00 85.75 97 LEU A N 1
ATOM 750 C CA . LEU A 1 97 ? 2.103 1.107 17.551 1.00 85.75 97 LEU A CA 1
ATOM 751 C C . LEU A 1 97 ? 3.238 0.204 17.062 1.00 85.75 97 LEU A C 1
ATOM 753 O O . LEU A 1 97 ? 4.334 0.687 16.776 1.00 85.75 97 LEU A O 1
ATOM 757 N N . ALA A 1 98 ? 2.974 -1.096 16.955 1.00 86.38 98 ALA A N 1
ATOM 758 C CA . ALA A 1 98 ? 3.981 -2.055 16.515 1.00 86.38 98 ALA A CA 1
ATOM 759 C C . ALA A 1 98 ? 4.334 -1.891 15.038 1.00 86.38 98 ALA A C 1
ATOM 761 O O . ALA A 1 98 ? 5.491 -2.049 14.671 1.00 86.38 98 ALA A O 1
ATOM 762 N N . TYR A 1 99 ? 3.358 -1.517 14.217 1.00 90.31 99 TYR A N 1
ATOM 763 C CA . TYR A 1 99 ? 3.512 -1.371 12.775 1.00 90.31 99 TYR A CA 1
ATOM 764 C C . TYR A 1 99 ? 3.277 0.088 12.351 1.00 90.31 99 TYR A C 1
ATOM 766 O O . TYR A 1 99 ? 3.633 0.986 13.122 1.00 90.31 99 TYR A O 1
ATOM 774 N N . ALA A 1 100 ? 2.746 0.344 11.151 1.00 90.31 100 ALA A N 1
ATOM 775 C CA . ALA A 1 100 ? 2.549 1.691 10.625 1.00 90.31 100 ALA A CA 1
ATOM 776 C C . ALA A 1 100 ? 1.896 2.618 11.657 1.00 90.31 100 ALA A C 1
ATOM 778 O O . ALA A 1 100 ? 0.936 2.258 12.351 1.00 90.31 100 ALA A O 1
ATOM 779 N N . LYS A 1 101 ? 2.456 3.820 11.779 1.00 89.19 101 LYS A N 1
ATOM 780 C CA . LYS A 1 101 ? 2.002 4.798 12.763 1.00 89.19 101 LYS A CA 1
ATOM 781 C C . LYS A 1 101 ? 0.731 5.500 12.291 1.00 89.19 101 LYS A C 1
ATOM 783 O O . LYS A 1 101 ? 0.358 5.480 11.118 1.00 89.19 101 LYS A O 1
ATOM 788 N N . ILE A 1 102 ? 0.064 6.141 13.244 1.00 88.25 102 ILE A N 1
ATOM 789 C CA . ILE A 1 102 ? -0.926 7.176 12.946 1.00 88.25 102 ILE A CA 1
ATOM 790 C C . ILE A 1 102 ? -0.136 8.402 12.503 1.00 88.25 102 ILE A C 1
ATOM 792 O O . ILE A 1 102 ? 0.874 8.726 13.127 1.00 88.25 102 ILE A O 1
ATOM 796 N N . SER A 1 103 ? -0.591 9.083 11.455 1.00 88.25 103 SER A N 1
ATOM 797 C CA . SER A 1 103 ? 0.064 10.312 11.012 1.00 88.25 103 SER A CA 1
ATOM 798 C C . SER A 1 103 ? 0.058 11.380 12.114 1.00 88.25 103 SER A C 1
ATOM 800 O O . SER A 1 103 ? -0.793 11.387 13.010 1.00 88.25 103 SER A O 1
ATOM 802 N N . ASN A 1 104 ? 0.953 12.360 11.996 1.00 85.19 104 ASN A N 1
ATOM 803 C CA . ASN A 1 104 ? 1.064 13.464 12.956 1.00 85.19 104 ASN A CA 1
ATOM 804 C C . ASN A 1 104 ? -0.229 14.288 13.122 1.00 85.19 104 ASN A C 1
ATOM 806 O O . ASN A 1 104 ? -0.435 14.907 14.163 1.00 85.19 104 ASN A O 1
ATOM 810 N N . ASP A 1 105 ? -1.115 14.301 12.121 1.00 86.62 105 ASP A N 1
ATOM 811 C CA . ASP A 1 105 ? -2.422 14.969 12.173 1.00 86.62 105 ASP A CA 1
ATOM 812 C C . ASP A 1 105 ? -3.590 14.049 12.587 1.00 86.62 105 ASP A C 1
ATOM 814 O O . ASP A 1 105 ? -4.748 14.484 12.620 1.00 86.62 105 ASP A O 1
ATOM 818 N N . GLY A 1 106 ? -3.304 12.806 12.985 1.00 87.12 106 GLY A N 1
ATOM 819 C CA . GLY A 1 106 ? -4.292 11.867 13.520 1.00 87.12 106 GLY A CA 1
ATOM 820 C C . GLY A 1 106 ? -5.050 11.075 12.451 1.00 87.12 106 GLY A C 1
ATOM 821 O O . GLY A 1 106 ? -6.211 10.714 12.668 1.00 87.12 106 GLY A O 1
ATOM 822 N N . GLN A 1 107 ? -4.441 10.834 11.288 1.00 91.25 107 GLN A N 1
ATOM 823 C CA . GLN A 1 107 ? -5.025 10.020 10.223 1.00 91.25 107 GLN A CA 1
ATOM 824 C C . GLN A 1 107 ? -4.700 8.541 10.408 1.00 91.25 107 GLN A C 1
ATOM 826 O O . GLN A 1 107 ? -3.550 8.144 10.591 1.00 91.25 107 GLN A O 1
ATOM 831 N N . LEU A 1 108 ? -5.743 7.718 10.325 1.00 92.19 108 LEU A N 1
ATOM 832 C CA . LEU A 1 108 ? -5.667 6.272 10.516 1.00 92.19 108 LEU A CA 1
ATOM 833 C C . LEU A 1 108 ? -5.401 5.504 9.220 1.00 92.19 108 LEU A C 1
ATOM 835 O O . LEU A 1 108 ? -5.070 4.320 9.284 1.00 92.19 108 LEU A O 1
ATOM 839 N N . TRP A 1 109 ? -5.564 6.139 8.054 1.00 94.69 109 TRP A N 1
ATOM 840 C CA . TRP A 1 109 ? -5.474 5.459 6.763 1.00 94.69 109 TRP A CA 1
ATOM 841 C C . TRP A 1 109 ? -4.197 4.613 6.576 1.00 94.69 109 TRP A C 1
ATOM 843 O O . TRP A 1 109 ? -4.356 3.500 6.070 1.00 94.69 109 TRP A O 1
ATOM 853 N N . PRO A 1 110 ? -2.976 5.028 6.997 1.00 94.81 110 PRO A N 1
ATOM 854 C CA . PRO A 1 110 ? -1.779 4.219 6.765 1.00 94.81 110 PRO A CA 1
ATOM 855 C C . PRO A 1 110 ? -1.839 2.910 7.556 1.00 94.81 110 PRO A C 1
ATOM 857 O O . PRO A 1 110 ? -1.727 1.826 6.985 1.00 94.81 110 PRO A O 1
ATOM 860 N N . ALA A 1 111 ? -2.120 3.010 8.858 1.00 93.94 111 ALA A N 1
ATOM 861 C CA . ALA A 1 111 ? -2.218 1.868 9.760 1.00 93.94 111 ALA A CA 1
ATOM 862 C C . ALA A 1 111 ? -3.370 0.916 9.393 1.00 93.94 111 ALA A C 1
ATOM 864 O O . ALA A 1 111 ? -3.229 -0.305 9.473 1.00 93.94 111 ALA A O 1
ATOM 865 N N . LEU A 1 112 ? -4.511 1.452 8.948 1.00 95.75 112 LEU A N 1
ATOM 866 C CA . LEU A 1 112 ? -5.644 0.635 8.509 1.00 95.75 112 LEU A CA 1
ATOM 867 C C . LEU A 1 112 ? -5.372 -0.077 7.178 1.00 95.75 112 LEU A C 1
ATOM 869 O O . LEU A 1 112 ? -5.730 -1.247 7.044 1.00 95.75 112 LEU A O 1
ATOM 873 N N . LEU A 1 113 ? -4.722 0.578 6.209 1.00 96.88 113 LEU A N 1
ATOM 874 C CA . LEU A 1 113 ? -4.344 -0.083 4.956 1.00 96.88 113 LEU A CA 1
ATOM 875 C C . LEU A 1 113 ? -3.282 -1.155 5.179 1.00 96.88 113 LEU A C 1
ATOM 877 O O . LEU A 1 113 ? -3.392 -2.239 4.614 1.00 96.88 113 LEU A O 1
ATOM 881 N N . GLU A 1 114 ? -2.304 -0.901 6.043 1.00 95.44 114 GLU A N 1
ATOM 882 C CA . GLU A 1 114 ? -1.325 -1.912 6.429 1.00 95.44 114 GLU A CA 1
ATOM 883 C C . GLU A 1 114 ? -1.994 -3.123 7.099 1.00 95.44 114 GLU A C 1
ATOM 885 O O . GLU A 1 114 ? -1.696 -4.266 6.757 1.00 95.44 114 GLU A O 1
ATOM 890 N N . LYS A 1 115 ? -2.964 -2.900 7.995 1.00 95.81 115 LYS A N 1
ATOM 891 C CA . LYS A 1 115 ? -3.752 -3.983 8.600 1.00 95.81 115 LYS A CA 1
ATOM 892 C C . LYS A 1 115 ? -4.563 -4.767 7.566 1.00 95.81 115 LYS A C 1
ATOM 894 O O . LYS A 1 115 ? -4.657 -5.992 7.662 1.00 95.81 115 LYS A O 1
ATOM 899 N N . ALA A 1 116 ? -5.163 -4.086 6.590 1.00 96.75 116 ALA A N 1
ATOM 900 C CA . ALA A 1 116 ? -5.879 -4.745 5.501 1.00 96.75 116 ALA A CA 1
ATOM 901 C C . ALA A 1 116 ? -4.932 -5.588 4.634 1.00 96.75 116 ALA A C 1
ATOM 903 O O . ALA A 1 116 ? -5.277 -6.721 4.307 1.00 96.75 116 ALA A O 1
ATOM 904 N N . MET A 1 117 ? -3.735 -5.077 4.326 1.00 94.88 117 MET A N 1
ATOM 905 C CA . MET A 1 117 ? -2.683 -5.813 3.615 1.00 94.88 117 MET A CA 1
ATOM 906 C C . MET A 1 117 ? -2.243 -7.047 4.405 1.00 94.88 117 MET A C 1
ATOM 908 O O . MET A 1 117 ? -2.240 -8.147 3.862 1.00 94.88 117 MET A O 1
ATOM 912 N N . ALA A 1 118 ? -1.992 -6.904 5.710 1.00 93.69 118 ALA A N 1
ATOM 913 C CA . ALA A 1 118 ? -1.672 -8.029 6.583 1.00 93.69 118 ALA A CA 1
ATOM 914 C C . ALA A 1 118 ? -2.767 -9.097 6.530 1.00 93.69 118 ALA A C 1
ATOM 916 O O . ALA A 1 118 ? -2.479 -10.272 6.336 1.00 93.69 118 ALA A O 1
ATOM 917 N N . LYS A 1 119 ? -4.040 -8.700 6.645 1.00 95.00 119 LYS A N 1
ATOM 918 C CA . LYS A 1 119 ? -5.174 -9.626 6.539 1.00 95.00 119 LYS A CA 1
ATOM 919 C C . LYS A 1 119 ? -5.249 -10.301 5.168 1.00 95.00 119 LYS A C 1
ATOM 921 O O . LYS A 1 119 ? -5.518 -11.497 5.114 1.00 95.00 119 LYS A O 1
ATOM 926 N N . HIS A 1 120 ? -5.002 -9.561 4.089 1.00 93.25 120 HIS A N 1
ATOM 927 C CA . HIS A 1 120 ? -4.978 -10.097 2.730 1.00 93.25 120 HIS A CA 1
ATOM 928 C C . HIS A 1 120 ? -3.900 -11.171 2.551 1.00 93.25 120 HIS A C 1
ATOM 930 O O . HIS A 1 120 ? -4.159 -12.177 1.903 1.00 93.25 120 HIS A O 1
ATOM 936 N N . MET A 1 121 ? -2.746 -10.995 3.197 1.00 88.56 121 MET A N 1
ATOM 937 C CA . MET A 1 121 ? -1.606 -11.914 3.145 1.00 88.56 121 MET A CA 1
ATOM 938 C C . MET A 1 121 ? -1.658 -13.056 4.175 1.00 88.56 121 MET A C 1
ATOM 940 O O . MET A 1 121 ? -0.742 -13.869 4.239 1.00 88.56 121 MET A O 1
ATOM 944 N N . GLY A 1 122 ? -2.697 -13.129 5.012 1.00 90.56 122 GLY A N 1
ATOM 945 C CA . GLY A 1 122 ? -2.821 -14.160 6.052 1.00 90.56 122 GLY A CA 1
ATOM 946 C C . GLY A 1 122 ? -2.219 -13.796 7.418 1.00 90.56 122 GLY A C 1
ATOM 947 O O . GLY A 1 122 ? -2.235 -14.615 8.334 1.00 90.56 122 GLY A O 1
ATOM 948 N N . GLY A 1 123 ? -1.743 -12.566 7.602 1.00 91.19 123 GLY A N 1
ATOM 949 C CA . GLY A 1 123 ? -1.343 -11.993 8.888 1.00 91.19 123 GLY A CA 1
ATOM 950 C C . GLY A 1 123 ? -0.112 -11.089 8.793 1.00 91.19 123 GLY A C 1
ATOM 951 O O . GLY A 1 123 ? 0.588 -11.059 7.788 1.00 91.19 123 GLY A O 1
ATOM 952 N N . TYR A 1 124 ? 0.198 -10.371 9.878 1.00 89.88 124 TYR A N 1
ATOM 953 C CA . TYR A 1 124 ? 1.379 -9.495 9.932 1.00 89.88 124 TYR A CA 1
ATOM 954 C C . TYR A 1 124 ? 2.706 -10.254 9.767 1.00 89.88 124 TYR A C 1
ATOM 956 O O . TYR A 1 124 ? 3.640 -9.720 9.175 1.00 89.88 124 TYR A O 1
ATOM 964 N N . ALA A 1 125 ? 2.781 -11.502 10.243 1.00 87.38 125 ALA A N 1
ATOM 965 C CA . ALA A 1 125 ? 3.960 -12.356 10.081 1.00 87.38 125 ALA A CA 1
ATOM 966 C C . ALA A 1 125 ? 4.220 -12.748 8.615 1.00 87.38 125 ALA A C 1
ATOM 968 O O . ALA A 1 125 ? 5.355 -13.029 8.254 1.00 87.38 125 ALA A O 1
ATOM 969 N N . ALA A 1 126 ? 3.187 -12.733 7.767 1.00 85.69 126 ALA A N 1
ATOM 970 C CA . ALA A 1 126 ? 3.308 -13.028 6.342 1.00 85.69 126 ALA A CA 1
ATOM 971 C C . ALA A 1 126 ? 3.745 -11.809 5.509 1.00 85.69 126 ALA A C 1
ATOM 973 O O . ALA A 1 126 ? 3.959 -11.942 4.310 1.00 85.69 126 ALA A O 1
ATOM 974 N N . MET A 1 127 ? 3.870 -10.622 6.120 1.00 85.25 127 MET A N 1
ATOM 975 C CA . MET A 1 127 ? 4.270 -9.395 5.419 1.00 85.25 127 MET A CA 1
ATOM 976 C C . MET A 1 127 ? 5.790 -9.210 5.292 1.00 85.25 127 MET A C 1
ATOM 978 O O . MET A 1 127 ? 6.229 -8.201 4.734 1.00 85.25 127 MET A O 1
ATOM 982 N N . ASP A 1 128 ? 6.587 -10.134 5.826 1.00 82.94 128 ASP A N 1
ATOM 983 C CA . ASP A 1 128 ? 8.044 -10.064 5.741 1.00 82.94 128 ASP A CA 1
ATOM 984 C C . ASP A 1 128 ? 8.544 -10.415 4.327 1.00 82.94 128 ASP A C 1
ATOM 986 O O . ASP A 1 128 ? 8.078 -11.373 3.709 1.00 82.94 128 ASP A O 1
ATOM 990 N N . GLY A 1 129 ? 9.486 -9.620 3.810 1.00 76.25 129 GLY A N 1
ATOM 991 C CA . GLY A 1 129 ? 10.189 -9.901 2.552 1.00 76.25 129 GLY A CA 1
ATOM 992 C C . GLY A 1 129 ? 9.383 -9.770 1.251 1.00 76.25 129 GLY A C 1
ATOM 993 O O . GLY A 1 129 ? 9.697 -10.465 0.290 1.00 76.25 129 GLY A O 1
ATOM 994 N N . GLY A 1 130 ? 8.348 -8.926 1.186 1.00 81.06 130 GLY A N 1
ATOM 995 C CA . GLY A 1 130 ? 7.547 -8.738 -0.036 1.00 81.06 130 GLY A CA 1
ATOM 996 C C . GLY A 1 130 ? 8.115 -7.738 -1.058 1.00 81.06 130 GLY A C 1
ATOM 997 O O . GLY A 1 130 ? 9.110 -7.061 -0.808 1.00 81.06 130 GLY A O 1
ATOM 998 N N . SER A 1 131 ? 7.451 -7.624 -2.217 1.00 85.75 131 SER A N 1
ATOM 999 C CA . SER A 1 131 ? 7.825 -6.715 -3.315 1.00 85.75 131 SER A CA 1
ATOM 1000 C C . SER A 1 131 ? 6.895 -5.500 -3.451 1.00 85.75 131 SER A C 1
ATOM 1002 O O . SER A 1 131 ? 5.667 -5.629 -3.445 1.00 85.75 131 SER A O 1
ATOM 1004 N N . SER A 1 132 ? 7.464 -4.309 -3.672 1.00 89.00 132 SER A N 1
ATOM 1005 C CA . SER A 1 132 ? 6.701 -3.070 -3.892 1.00 89.00 132 SER A CA 1
ATOM 1006 C C . SER A 1 132 ? 5.775 -3.144 -5.105 1.00 89.00 132 SER A C 1
ATOM 1008 O O . SER A 1 132 ? 4.706 -2.533 -5.087 1.00 89.00 132 SER A O 1
ATOM 1010 N N . SER A 1 133 ? 6.121 -3.905 -6.148 1.00 88.06 133 SER A N 1
ATOM 1011 C CA . SER A 1 133 ? 5.226 -4.095 -7.295 1.00 88.06 133 SER A CA 1
ATOM 1012 C C . SER A 1 133 ? 4.020 -4.961 -6.958 1.00 88.06 133 SER A C 1
ATOM 1014 O O . SER A 1 133 ? 2.930 -4.676 -7.458 1.00 88.06 133 SER A O 1
ATOM 1016 N N . PHE A 1 134 ? 4.156 -5.926 -6.041 1.00 88.81 134 PHE A N 1
ATOM 1017 C CA . PHE A 1 134 ? 3.008 -6.651 -5.490 1.00 88.81 134 PHE A CA 1
ATOM 1018 C C . PHE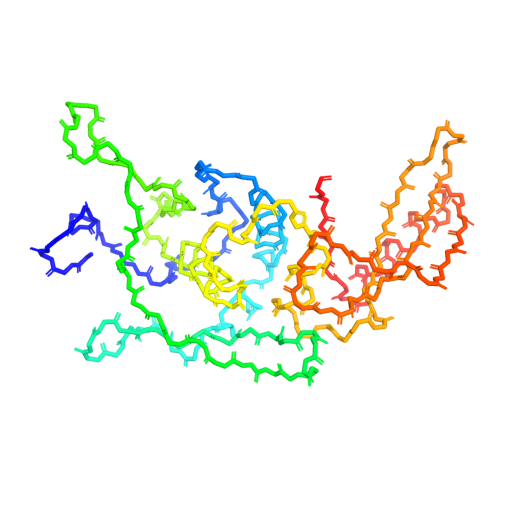 A 1 134 ? 2.083 -5.691 -4.731 1.00 88.81 134 PHE A C 1
ATOM 1020 O O . PHE A 1 134 ? 0.874 -5.667 -4.979 1.00 88.81 134 PHE A O 1
ATOM 1027 N N . ALA A 1 135 ? 2.639 -4.845 -3.851 1.00 92.50 135 ALA A N 1
ATOM 1028 C CA . ALA A 1 135 ? 1.850 -3.840 -3.133 1.00 92.50 135 ALA A CA 1
ATOM 1029 C C . ALA A 1 135 ? 1.155 -2.870 -4.094 1.00 92.50 135 ALA A C 1
ATOM 1031 O O . ALA A 1 135 ? -0.050 -2.651 -3.975 1.00 92.50 135 ALA A O 1
ATOM 1032 N N . LEU A 1 136 ? 1.873 -2.318 -5.077 1.00 93.56 136 LEU A N 1
ATOM 1033 C CA . LEU A 1 136 ? 1.285 -1.439 -6.086 1.00 93.56 136 LEU A CA 1
ATOM 1034 C C . LEU A 1 136 ? 0.185 -2.150 -6.873 1.00 93.56 136 LEU A C 1
ATOM 1036 O O . LEU A 1 136 ? -0.885 -1.577 -7.042 1.00 93.56 136 LEU A O 1
ATOM 1040 N N . GLY A 1 137 ? 0.399 -3.389 -7.315 1.00 92.81 137 GLY A N 1
ATOM 1041 C CA . GLY A 1 137 ? -0.619 -4.187 -7.998 1.00 92.81 137 GLY A CA 1
ATOM 1042 C C . GLY A 1 137 ? -1.893 -4.336 -7.171 1.00 92.81 137 GLY A C 1
ATOM 1043 O O . GLY A 1 137 ? -2.991 -4.046 -7.655 1.00 92.81 137 GLY A O 1
ATOM 1044 N N . THR A 1 138 ? -1.718 -4.678 -5.896 1.00 94.19 138 THR A N 1
ATOM 1045 C CA . THR A 1 138 ? -2.791 -4.900 -4.921 1.00 94.19 138 THR A CA 1
ATOM 1046 C C . THR A 1 138 ? -3.577 -3.620 -4.615 1.00 94.19 138 THR A C 1
ATOM 1048 O O . THR A 1 138 ? -4.809 -3.625 -4.587 1.00 94.19 138 THR A O 1
ATOM 1051 N N . LEU A 1 139 ? -2.889 -2.490 -4.428 1.00 96.25 139 LEU A N 1
ATOM 1052 C CA . LEU A 1 139 ? -3.497 -1.183 -4.139 1.00 96.25 139 LEU A CA 1
ATOM 1053 C C . LEU A 1 139 ? -4.113 -0.543 -5.396 1.00 96.25 139 LEU A C 1
ATOM 1055 O O . LEU A 1 139 ? -5.098 0.203 -5.344 1.00 96.25 139 LEU A O 1
ATOM 1059 N N . LEU A 1 140 ? -3.525 -0.791 -6.565 1.00 94.81 140 LEU A N 1
ATOM 1060 C CA . LEU A 1 140 ? -3.931 -0.121 -7.793 1.00 94.81 140 LEU A CA 1
ATOM 1061 C C . LEU A 1 140 ? -4.980 -0.892 -8.592 1.00 94.81 140 LEU A C 1
ATOM 1063 O O . LEU A 1 140 ? -5.686 -0.277 -9.398 1.00 94.81 140 LEU A O 1
ATOM 1067 N N . GLY A 1 141 ? -5.129 -2.190 -8.334 1.00 92.81 141 GLY A N 1
ATOM 1068 C CA . GLY A 1 141 ? -5.885 -3.082 -9.204 1.00 92.81 141 GLY A CA 1
ATOM 1069 C C . GLY A 1 141 ? -5.226 -3.238 -10.566 1.00 92.81 141 GLY A C 1
ATOM 1070 O O . GLY A 1 141 ? -5.915 -3.358 -11.578 1.00 92.81 141 GLY A O 1
ATOM 1071 N N . THR A 1 142 ? -3.897 -3.145 -10.600 1.00 88.19 142 THR A N 1
ATOM 1072 C CA . THR A 1 142 ? -3.121 -3.259 -11.830 1.00 88.19 142 THR A CA 1
ATOM 1073 C C . THR A 1 142 ? -2.994 -4.739 -12.177 1.00 88.19 142 THR A C 1
ATOM 1075 O O . THR A 1 142 ? -2.443 -5.490 -11.372 1.00 88.19 142 THR A O 1
ATOM 1078 N N . PRO A 1 143 ? -3.470 -5.177 -13.358 1.00 80.00 143 PRO A N 1
ATOM 1079 C CA . PRO A 1 143 ? -3.251 -6.542 -13.816 1.00 80.00 143 PRO A CA 1
ATOM 1080 C C . PRO A 1 143 ? -1.757 -6.862 -13.859 1.00 80.00 143 PRO A C 1
ATOM 1082 O O . PRO A 1 143 ? -0.947 -6.000 -14.211 1.00 80.00 143 PRO A O 1
ATOM 1085 N N . ARG A 1 144 ? -1.400 -8.107 -13.541 1.00 74.81 144 ARG A N 1
ATOM 1086 C CA . ARG A 1 144 ? -0.005 -8.573 -13.445 1.00 74.81 144 ARG A CA 1
ATOM 1087 C C . ARG A 1 144 ? 0.838 -8.268 -14.686 1.00 74.81 144 ARG A C 1
ATOM 1089 O O . ARG A 1 144 ? 2.021 -7.991 -14.573 1.00 74.81 144 ARG A O 1
ATOM 1096 N N . GLU A 1 145 ? 0.230 -8.231 -15.869 1.00 75.88 145 GLU A N 1
ATOM 1097 C CA . GLU A 1 145 ? 0.911 -7.974 -17.142 1.00 75.88 145 GLU A CA 1
ATOM 1098 C C . GLU A 1 145 ? 1.426 -6.530 -17.274 1.00 75.88 145 GLU A C 1
ATOM 1100 O O . GLU A 1 145 ? 2.216 -6.230 -18.168 1.00 75.88 145 GLU A O 1
ATOM 1105 N N . LYS A 1 146 ? 0.964 -5.627 -16.401 1.00 82.44 146 LYS A N 1
ATOM 1106 C CA . LYS A 1 146 ? 1.350 -4.211 -16.366 1.00 82.44 146 LYS A CA 1
ATOM 1107 C C . LYS A 1 146 ? 2.283 -3.868 -15.199 1.00 82.44 146 LYS A C 1
ATOM 1109 O O . LYS A 1 146 ? 2.585 -2.691 -15.010 1.00 82.44 146 LYS A O 1
ATOM 1114 N N . LEU A 1 147 ? 2.713 -4.862 -14.419 1.00 87.44 147 LEU A N 1
ATOM 1115 C CA . LEU A 1 147 ? 3.683 -4.690 -13.340 1.00 87.44 147 LEU A CA 1
ATOM 1116 C C . LEU A 1 147 ? 5.096 -4.921 -13.881 1.00 87.44 147 LEU A C 1
ATOM 1118 O O . LEU A 1 147 ? 5.366 -5.921 -14.548 1.00 87.44 147 LEU A O 1
ATOM 1122 N N . ILE A 1 148 ? 5.972 -3.952 -13.624 1.00 88.62 148 ILE A N 1
ATOM 1123 C CA . ILE A 1 148 ? 7.341 -3.918 -14.132 1.00 88.62 148 ILE A CA 1
ATOM 1124 C C . ILE A 1 148 ? 8.262 -3.549 -12.974 1.00 88.62 148 ILE A C 1
ATOM 1126 O O . ILE A 1 148 ? 8.068 -2.492 -12.372 1.00 88.62 148 ILE A O 1
ATOM 1130 N N . ASP A 1 149 ? 9.278 -4.376 -12.730 1.00 89.19 149 ASP A N 1
ATOM 1131 C CA . ASP A 1 149 ? 10.378 -4.048 -11.822 1.00 89.19 149 ASP A CA 1
ATOM 1132 C C . ASP A 1 149 ? 11.610 -3.652 -12.630 1.00 89.19 149 ASP A C 1
ATOM 1134 O O . ASP A 1 149 ? 11.961 -4.294 -13.623 1.00 89.19 149 ASP A O 1
ATOM 1138 N N . ALA A 1 150 ? 12.269 -2.581 -12.202 1.00 90.38 150 ALA A N 1
ATOM 1139 C CA . ALA A 1 150 ? 13.451 -2.040 -12.852 1.00 90.38 150 ALA A CA 1
ATOM 1140 C C . ALA A 1 150 ? 14.647 -2.096 -11.900 1.00 90.38 150 ALA A C 1
ATOM 1142 O O . ALA A 1 150 ? 14.583 -1.561 -10.796 1.00 90.38 150 ALA A O 1
ATOM 1143 N N . TYR A 1 151 ? 15.751 -2.696 -12.349 1.00 89.69 151 TYR A N 1
ATOM 1144 C CA . TYR A 1 151 ? 16.985 -2.811 -11.572 1.00 89.69 151 TYR A CA 1
ATOM 1145 C C . TYR A 1 151 ? 18.145 -2.159 -12.308 1.00 89.69 151 TYR A C 1
ATOM 1147 O O . TYR A 1 151 ? 18.426 -2.485 -13.464 1.00 89.69 151 TYR A O 1
ATOM 1155 N N . HIS A 1 152 ? 18.847 -1.269 -11.616 1.00 91.69 152 HIS A N 1
ATOM 1156 C CA . HIS A 1 152 ? 20.075 -0.678 -12.122 1.00 91.69 152 HIS A CA 1
ATOM 1157 C C . HIS A 1 152 ? 21.205 -1.714 -12.090 1.00 91.69 152 HIS A C 1
ATOM 1159 O O . HIS A 1 152 ? 21.423 -2.382 -11.082 1.00 91.69 152 HIS A O 1
ATOM 1165 N N . CYS A 1 153 ? 21.913 -1.859 -13.204 1.00 90.81 153 CYS A N 1
ATOM 1166 C CA . CYS A 1 153 ? 23.023 -2.787 -13.365 1.00 90.81 153 CYS A CA 1
ATOM 1167 C C . CYS A 1 153 ? 24.370 -2.078 -13.163 1.00 90.81 153 CYS A C 1
ATOM 1169 O O . CYS A 1 153 ? 24.507 -0.889 -13.443 1.00 90.81 153 CYS A O 1
ATOM 1171 N N . ASP A 1 154 ? 25.407 -2.834 -12.797 1.00 92.50 154 ASP A N 1
ATOM 1172 C CA . ASP A 1 154 ? 26.765 -2.302 -12.579 1.00 92.50 154 ASP A CA 1
ATOM 1173 C C . ASP A 1 154 ? 27.371 -1.626 -13.819 1.00 92.50 154 ASP A C 1
ATOM 1175 O O . ASP A 1 154 ? 28.218 -0.743 -13.710 1.00 92.50 154 ASP A O 1
ATOM 1179 N N . ASN A 1 155 ? 26.929 -2.020 -15.015 1.00 90.94 155 ASN A N 1
ATOM 1180 C CA . ASN A 1 155 ? 27.368 -1.425 -16.275 1.00 90.94 155 ASN A CA 1
ATOM 1181 C C . ASN A 1 155 ? 26.636 -0.114 -16.636 1.00 90.94 155 ASN A C 1
ATOM 1183 O O . ASN A 1 155 ? 26.878 0.418 -17.716 1.00 90.94 155 ASN A O 1
ATOM 1187 N N . GLY A 1 156 ? 25.746 0.392 -15.773 1.00 91.88 156 GLY A N 1
ATOM 1188 C CA . GLY A 1 156 ? 24.978 1.628 -15.982 1.00 91.88 156 GLY A CA 1
ATOM 1189 C C . GLY A 1 156 ? 23.682 1.469 -16.789 1.00 91.88 156 GLY A C 1
ATOM 1190 O O . GLY A 1 156 ? 22.970 2.454 -17.016 1.00 91.88 156 GLY A O 1
ATOM 1191 N N . ASP A 1 157 ? 23.365 0.249 -17.228 1.00 94.88 157 ASP A N 1
ATOM 1192 C CA . ASP A 1 157 ? 22.087 -0.076 -17.865 1.00 94.88 157 ASP A CA 1
ATOM 1193 C C . ASP A 1 157 ? 21.015 -0.418 -16.824 1.00 94.88 157 ASP A C 1
ATOM 1195 O O . ASP A 1 157 ? 21.303 -0.696 -15.661 1.00 94.88 157 ASP A O 1
ATOM 1199 N N . TRP A 1 158 ? 19.764 -0.470 -17.266 1.00 95.25 158 TRP A N 1
ATOM 1200 C CA . TRP A 1 158 ? 18.629 -0.924 -16.474 1.00 95.25 158 TRP A CA 1
ATOM 1201 C C . TRP A 1 158 ? 18.099 -2.237 -17.022 1.00 95.25 158 TRP A C 1
ATOM 1203 O O . TRP A 1 158 ? 17.919 -2.387 -18.229 1.00 95.25 158 TRP A O 1
ATOM 1213 N N . ASN A 1 159 ? 17.829 -3.189 -16.136 1.00 92.25 159 ASN A N 1
ATOM 1214 C CA . ASN A 1 159 ? 17.134 -4.418 -16.476 1.00 92.25 159 ASN A CA 1
ATOM 1215 C C . ASN A 1 159 ? 15.671 -4.312 -16.047 1.00 92.25 159 ASN A C 1
ATOM 1217 O O . ASN A 1 159 ? 15.390 -4.032 -14.880 1.00 92.25 159 ASN A O 1
ATOM 1221 N N . LEU A 1 160 ? 14.757 -4.525 -16.988 1.00 90.50 160 LEU A N 1
ATOM 1222 C CA . LEU A 1 160 ? 13.318 -4.425 -16.777 1.00 90.50 160 LEU A CA 1
ATOM 1223 C C . LEU A 1 160 ? 12.705 -5.819 -16.790 1.00 90.50 160 LEU A C 1
ATOM 1225 O O . LEU A 1 160 ? 12.808 -6.518 -17.797 1.00 90.50 160 LEU A O 1
ATOM 1229 N N . TRP A 1 161 ? 12.042 -6.197 -15.702 1.00 86.38 161 TRP A N 1
ATOM 1230 C CA . TRP A 1 161 ? 11.382 -7.488 -15.547 1.00 86.38 161 TRP A CA 1
ATOM 1231 C C . TRP A 1 161 ? 9.876 -7.321 -15.553 1.00 86.38 161 TRP A C 1
ATOM 1233 O O . TRP A 1 161 ? 9.332 -6.514 -14.799 1.00 86.38 161 TRP A O 1
ATOM 1243 N N . LYS A 1 162 ? 9.187 -8.144 -16.345 1.00 82.69 162 LYS A N 1
ATOM 1244 C CA . LYS A 1 162 ? 7.767 -8.395 -16.105 1.00 82.69 162 LYS A CA 1
ATOM 1245 C C . LYS A 1 1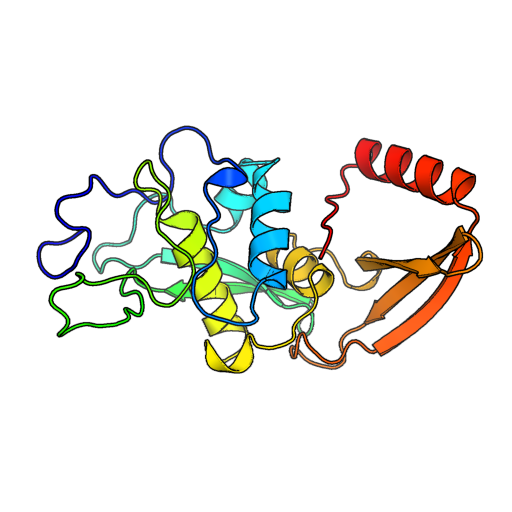62 ? 7.642 -9.447 -15.025 1.00 82.69 162 LYS A C 1
ATOM 1247 O O . LYS A 1 162 ? 8.269 -10.509 -15.104 1.00 82.69 162 LYS A O 1
ATOM 1252 N N . ILE A 1 163 ? 6.808 -9.143 -14.043 1.00 76.12 163 ILE A N 1
ATOM 1253 C CA . ILE A 1 163 ? 6.617 -10.012 -12.895 1.00 76.12 163 ILE A CA 1
ATOM 1254 C C . ILE A 1 163 ? 5.290 -10.739 -12.991 1.00 76.12 163 ILE A C 1
ATOM 1256 O O . ILE A 1 163 ? 4.256 -10.183 -13.367 1.00 76.12 163 ILE A O 1
ATOM 1260 N N . ARG A 1 164 ? 5.333 -12.015 -12.632 1.00 71.00 164 ARG A N 1
ATOM 1261 C CA . ARG A 1 164 ? 4.169 -12.831 -12.351 1.00 71.00 164 ARG A CA 1
ATOM 1262 C C . ARG A 1 164 ? 4.300 -13.378 -10.937 1.00 71.00 164 ARG A C 1
ATOM 1264 O O . ARG A 1 164 ? 5.385 -13.725 -10.500 1.00 71.00 164 ARG A O 1
ATOM 1271 N N . TRP A 1 165 ? 3.181 -13.488 -10.239 1.00 70.12 165 TRP A N 1
ATOM 1272 C CA . TRP A 1 165 ? 3.120 -14.224 -8.983 1.00 70.12 165 TRP A CA 1
ATOM 1273 C C . TRP A 1 165 ? 2.395 -15.545 -9.224 1.00 70.12 165 TRP A C 1
ATOM 1275 O O . TRP A 1 165 ? 1.396 -15.590 -9.956 1.00 70.12 165 TRP A O 1
ATOM 1285 N N . SER A 1 166 ? 2.948 -16.622 -8.673 1.00 61.50 166 SER A N 1
ATOM 1286 C CA . SER A 1 166 ? 2.361 -17.965 -8.697 1.00 61.50 166 SER A CA 1
ATOM 1287 C C . SER A 1 166 ? 1.300 -18.154 -7.606 1.00 61.50 166 SER A C 1
ATOM 1289 O O . SER A 1 166 ? 0.447 -19.030 -7.729 1.00 61.50 166 SER A O 1
ATOM 1291 N N . ASP A 1 167 ? 1.336 -17.318 -6.571 1.00 61.81 167 ASP A N 1
ATOM 1292 C CA . ASP A 1 167 ? 0.452 -17.289 -5.406 1.00 61.81 167 ASP A CA 1
ATOM 1293 C C . ASP A 1 167 ? 0.376 -15.856 -4.829 1.00 61.81 167 ASP A C 1
ATOM 1295 O O . ASP A 1 167 ? 0.970 -14.927 -5.371 1.00 61.81 167 ASP A O 1
ATOM 1299 N N . ASP A 1 168 ? -0.368 -15.648 -3.739 1.00 59.41 168 ASP A N 1
ATOM 1300 C CA . ASP A 1 168 ? -0.410 -14.356 -3.031 1.00 59.41 168 ASP A CA 1
ATOM 1301 C C . ASP A 1 168 ? 0.755 -14.210 -2.010 1.00 59.41 168 ASP A C 1
ATOM 1303 O O . ASP A 1 168 ? 0.640 -13.473 -1.026 1.00 59.41 168 ASP A O 1
ATOM 1307 N N . HIS A 1 169 ? 1.901 -14.884 -2.219 1.00 62.94 169 HIS A N 1
ATOM 1308 C CA . HIS A 1 169 ? 3.124 -14.619 -1.456 1.00 62.94 169 HIS A CA 1
ATOM 1309 C C . HIS A 1 169 ? 3.981 -13.557 -2.159 1.00 62.94 169 HIS A C 1
ATOM 1311 O O . HIS A 1 169 ? 4.617 -13.785 -3.187 1.00 62.94 169 HIS A O 1
ATOM 1317 N N . ALA A 1 170 ? 4.046 -12.370 -1.553 1.00 59.75 170 ALA A N 1
ATOM 1318 C CA . ALA A 1 170 ? 4.747 -11.210 -2.108 1.00 59.75 170 ALA A CA 1
ATOM 1319 C C . ALA A 1 170 ? 6.272 -11.395 -2.279 1.00 59.75 170 ALA A C 1
ATOM 1321 O O . ALA A 1 170 ? 6.899 -10.559 -2.930 1.00 59.75 170 ALA A O 1
ATOM 1322 N N . SER A 1 171 ? 6.861 -12.443 -1.690 1.00 62.34 171 SER A N 1
ATOM 1323 C CA . SER A 1 171 ? 8.308 -12.670 -1.583 1.00 62.34 171 SER A CA 1
ATOM 1324 C C . SER A 1 171 ? 8.917 -13.561 -2.669 1.00 62.34 171 SER A C 1
ATOM 1326 O O . SER A 1 171 ? 10.141 -13.636 -2.758 1.00 62.34 171 SER A O 1
ATOM 1328 N N . ASN A 1 172 ? 8.110 -14.219 -3.508 1.00 62.62 172 ASN A N 1
ATOM 1329 C CA . ASN A 1 172 ? 8.622 -15.118 -4.549 1.00 62.62 172 ASN A CA 1
ATOM 1330 C C . ASN A 1 172 ? 8.023 -14.826 -5.938 1.00 62.62 172 ASN A C 1
ATOM 1332 O O . ASN A 1 172 ? 7.275 -15.641 -6.480 1.00 62.62 172 ASN A O 1
ATOM 1336 N N . PRO A 1 173 ? 8.307 -13.648 -6.520 1.00 68.75 173 PRO A N 1
ATOM 1337 C CA . PRO A 1 173 ? 7.891 -13.352 -7.883 1.00 68.75 173 PRO A CA 1
ATOM 1338 C C . PRO A 1 173 ? 8.577 -14.281 -8.898 1.00 68.75 173 PRO A C 1
ATOM 1340 O O . PRO A 1 173 ? 9.800 -14.413 -8.916 1.00 68.75 173 PRO A O 1
ATOM 1343 N N . GLU A 1 174 ? 7.802 -14.859 -9.814 1.00 67.00 174 GLU A N 1
ATOM 1344 C CA . GLU A 1 174 ? 8.316 -15.478 -11.033 1.00 67.00 174 GLU A CA 1
ATOM 1345 C C . GLU A 1 174 ? 8.552 -14.391 -12.086 1.00 67.00 174 GLU A C 1
ATOM 1347 O O . GLU A 1 174 ? 7.619 -13.769 -12.610 1.00 67.00 174 GLU A O 1
ATOM 1352 N N . SER A 1 175 ? 9.815 -14.159 -12.429 1.00 66.12 175 SER A N 1
ATOM 1353 C CA . SER A 1 175 ? 10.162 -13.320 -13.567 1.00 66.12 175 SER A CA 1
ATOM 1354 C C . SER A 1 175 ? 10.134 -14.154 -14.852 1.00 66.12 175 SER A C 1
ATOM 1356 O O . SER A 1 175 ? 10.674 -15.258 -14.905 1.00 66.12 175 SER A O 1
ATOM 1358 N N . TYR A 1 176 ? 9.455 -13.665 -15.893 1.00 66.25 176 TYR A N 1
ATOM 1359 C CA . TYR A 1 176 ? 9.232 -14.459 -17.116 1.00 66.25 176 TYR A CA 1
ATOM 1360 C C . TYR A 1 176 ? 9.604 -13.741 -18.416 1.00 66.25 176 TYR A C 1
ATOM 1362 O O . TYR A 1 176 ? 9.622 -14.362 -19.476 1.00 66.25 176 TYR A O 1
ATOM 1370 N N . ASP A 1 177 ? 9.904 -12.446 -18.351 1.00 74.00 177 ASP A N 1
ATOM 1371 C CA . ASP A 1 177 ? 10.349 -11.652 -19.492 1.00 74.00 177 ASP A CA 1
ATOM 1372 C C . ASP A 1 177 ? 11.264 -10.537 -18.983 1.00 74.00 177 ASP A C 1
ATOM 1374 O O . ASP A 1 177 ? 10.895 -9.816 -18.047 1.00 74.00 177 ASP A O 1
ATOM 1378 N N . SER A 1 178 ? 12.459 -10.420 -19.563 1.00 82.62 178 SER A N 1
ATOM 1379 C CA . SER A 1 178 ? 13.422 -9.384 -19.206 1.00 82.62 178 SER A CA 1
ATOM 1380 C C . SER A 1 178 ? 14.106 -8.788 -20.419 1.00 82.62 178 SER A C 1
ATOM 1382 O O . SER A 1 178 ? 14.403 -9.467 -21.402 1.00 82.62 178 SER A O 1
ATOM 1384 N N . HIS A 1 179 ? 14.359 -7.486 -20.347 1.00 88.69 179 HIS A N 1
ATOM 1385 C CA . HIS A 1 179 ? 15.127 -6.781 -21.360 1.00 88.69 179 HIS A CA 1
ATOM 1386 C C . HIS A 1 179 ? 15.941 -5.658 -20.727 1.00 88.69 179 HIS A C 1
ATOM 1388 O O . HIS A 1 179 ? 15.511 -5.008 -19.771 1.00 88.69 179 HIS A O 1
ATOM 1394 N N . ARG A 1 180 ? 17.135 -5.434 -21.280 1.00 92.25 180 ARG A N 1
ATOM 1395 C CA . ARG A 1 180 ? 18.046 -4.376 -20.838 1.00 92.25 180 ARG A CA 1
ATOM 1396 C C . ARG A 1 180 ? 17.878 -3.138 -21.700 1.00 92.25 180 ARG A C 1
ATOM 1398 O O . ARG A 1 180 ? 17.755 -3.241 -22.920 1.00 92.25 180 ARG A O 1
ATOM 1405 N N . VAL A 1 181 ? 17.919 -1.979 -21.062 1.00 95.19 181 VAL A N 1
ATOM 1406 C CA . VAL A 1 181 ? 17.831 -0.670 -21.710 1.00 95.19 181 VAL A CA 1
ATOM 1407 C C . VAL A 1 181 ? 18.897 0.262 -21.145 1.00 95.19 181 VAL A C 1
ATOM 1409 O O . VAL A 1 181 ? 19.270 0.158 -19.978 1.00 95.19 181 VAL A O 1
ATOM 1412 N N . SER A 1 182 ? 19.385 1.191 -21.964 1.00 96.38 182 SER A N 1
ATOM 1413 C CA . SER A 1 182 ? 20.311 2.222 -21.490 1.00 96.38 182 SER A CA 1
ATOM 1414 C C . SER A 1 182 ? 19.629 3.159 -20.489 1.00 96.38 182 SER A C 1
ATOM 1416 O O . SER A 1 182 ? 18.409 3.333 -20.518 1.00 96.38 182 SER A O 1
ATOM 1418 N N . SER A 1 183 ? 20.415 3.850 -19.660 1.00 94.56 183 SER A N 1
ATOM 1419 C CA . SER A 1 183 ? 19.888 4.876 -18.747 1.00 94.56 183 SER A CA 1
ATOM 1420 C C . SER A 1 183 ? 19.099 5.982 -19.463 1.00 94.56 183 SER A C 1
ATOM 1422 O O . SER A 1 183 ? 18.055 6.396 -18.970 1.00 94.56 183 SER A O 1
ATOM 1424 N N . SER A 1 184 ? 19.533 6.429 -20.649 1.00 95.38 184 SER A N 1
ATOM 1425 C CA . SER A 1 184 ? 18.780 7.419 -21.438 1.00 95.38 184 SER A CA 1
ATOM 1426 C C . SER A 1 184 ? 17.394 6.904 -21.832 1.00 95.38 184 SER A C 1
ATOM 1428 O O . SER A 1 184 ? 16.395 7.574 -21.592 1.00 95.38 184 SER A O 1
ATOM 1430 N N . THR A 1 185 ? 17.333 5.676 -22.352 1.00 95.88 185 THR A N 1
ATOM 1431 C CA . THR A 1 185 ? 16.079 5.027 -22.753 1.00 95.88 185 THR A CA 1
ATOM 1432 C C . THR A 1 185 ? 15.167 4.818 -21.548 1.00 95.88 185 THR A C 1
ATOM 1434 O O . THR A 1 185 ? 13.971 5.086 -21.620 1.00 95.88 185 THR A O 1
ATOM 1437 N N . PHE A 1 186 ? 15.726 4.385 -20.416 1.00 94.06 186 PHE A N 1
ATOM 1438 C CA . PHE A 1 186 ? 14.967 4.197 -19.186 1.00 94.06 186 PHE A CA 1
ATOM 1439 C C . PHE A 1 186 ? 14.337 5.504 -18.689 1.00 94.06 186 PHE A C 1
ATOM 1441 O O . PHE A 1 186 ? 13.157 5.525 -18.350 1.00 94.06 186 PHE A O 1
ATOM 1448 N N . LEU A 1 187 ? 15.082 6.613 -18.693 1.00 93.00 187 LEU A N 1
ATOM 1449 C CA . LEU A 1 187 ? 14.552 7.918 -18.287 1.00 93.00 187 LEU A CA 1
ATOM 1450 C C . LEU A 1 187 ? 13.419 8.398 -19.207 1.00 93.00 187 LEU A C 1
ATOM 1452 O O . LEU A 1 187 ? 12.416 8.919 -18.712 1.00 93.00 187 LEU A O 1
ATOM 1456 N N . ASP A 1 188 ? 13.533 8.172 -20.518 1.00 95.38 188 ASP A N 1
ATOM 1457 C CA . ASP A 1 188 ? 12.457 8.468 -21.471 1.00 95.38 188 ASP A CA 1
ATOM 1458 C C . ASP A 1 188 ? 11.204 7.626 -21.181 1.00 95.38 188 ASP A C 1
ATOM 1460 O O . ASP A 1 188 ? 10.085 8.152 -21.172 1.00 95.38 188 ASP A O 1
ATOM 1464 N N . MET A 1 189 ? 11.386 6.340 -20.860 1.00 93.06 189 MET A N 1
ATOM 1465 C CA . MET A 1 189 ? 10.299 5.447 -20.445 1.00 93.06 189 MET A CA 1
ATOM 1466 C C . MET A 1 189 ? 9.639 5.912 -19.142 1.00 93.06 189 MET A C 1
ATOM 1468 O O . MET A 1 189 ? 8.412 5.914 -19.062 1.00 93.06 189 MET A O 1
ATOM 1472 N N . LEU A 1 190 ? 10.405 6.355 -18.137 1.00 90.56 190 LEU A N 1
ATOM 1473 C CA . LEU A 1 190 ? 9.846 6.900 -16.892 1.00 90.56 190 LEU A CA 1
ATOM 1474 C C . LEU A 1 190 ? 9.027 8.172 -17.146 1.00 90.56 190 LEU A C 1
ATOM 1476 O O . LEU A 1 190 ? 7.944 8.348 -16.578 1.00 90.56 190 LEU A O 1
ATOM 1480 N N . ALA A 1 191 ? 9.522 9.059 -18.012 1.00 91.38 191 ALA A N 1
ATOM 1481 C CA . ALA A 1 191 ? 8.803 10.269 -18.388 1.00 91.38 191 ALA A CA 1
ATOM 1482 C C . ALA A 1 191 ? 7.479 9.935 -19.090 1.00 91.38 191 ALA A C 1
ATOM 1484 O O . ALA A 1 191 ? 6.458 10.575 -18.819 1.00 91.38 191 ALA A O 1
ATOM 1485 N N . ASP A 1 192 ? 7.477 8.921 -19.956 1.00 93.19 192 ASP A N 1
ATOM 1486 C CA . ASP A 1 192 ? 6.269 8.464 -20.633 1.00 93.19 192 ASP A CA 1
ATOM 1487 C C . ASP A 1 192 ? 5.283 7.767 -19.697 1.00 93.19 192 ASP A C 1
ATOM 1489 O O . ASP A 1 192 ? 4.101 8.112 -19.675 1.00 93.19 192 ASP A O 1
ATOM 1493 N N . ALA A 1 193 ? 5.773 6.875 -18.839 1.00 88.62 193 ALA A N 1
ATOM 1494 C CA . ALA A 1 193 ? 4.978 6.203 -17.820 1.00 88.62 193 ALA A CA 1
ATOM 1495 C C . ALA A 1 193 ? 4.272 7.224 -16.915 1.00 88.62 193 ALA A C 1
ATOM 1497 O O . ALA A 1 193 ? 3.066 7.118 -16.670 1.00 88.62 193 ALA A O 1
ATOM 1498 N N . ARG A 1 194 ? 4.984 8.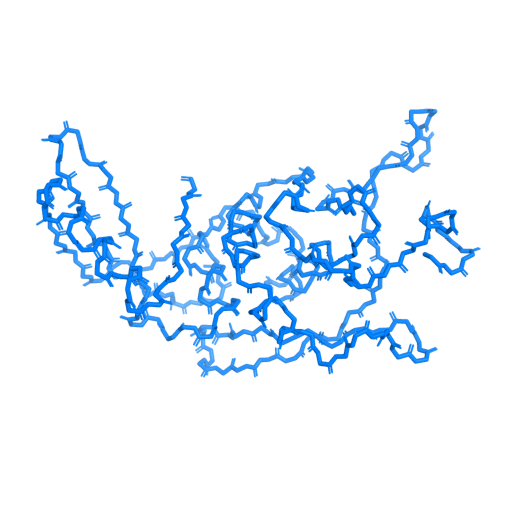277 -16.486 1.00 86.00 194 ARG A N 1
ATOM 1499 C CA . ARG A 1 194 ? 4.400 9.374 -15.703 1.00 86.00 194 ARG A CA 1
ATOM 1500 C C . ARG A 1 194 ? 3.270 10.081 -16.454 1.00 86.00 194 ARG A C 1
ATOM 1502 O O . ARG A 1 194 ? 2.220 10.318 -15.857 1.00 86.00 194 ARG A O 1
ATOM 1509 N N . ARG A 1 195 ? 3.458 10.408 -17.740 1.00 89.12 195 ARG A N 1
ATOM 1510 C CA . ARG A 1 195 ? 2.415 11.035 -18.582 1.00 89.12 195 ARG A CA 1
ATOM 1511 C C . ARG A 1 195 ? 1.210 10.118 -18.785 1.00 89.12 195 ARG A C 1
ATOM 1513 O O . ARG A 1 195 ? 0.077 10.586 -18.753 1.00 89.12 195 ARG A O 1
ATOM 1520 N N . SER A 1 196 ? 1.460 8.822 -18.915 1.00 88.94 196 SER A N 1
ATOM 1521 C CA . SER A 1 196 ? 0.453 7.771 -19.084 1.00 88.94 196 SER A CA 1
ATOM 1522 C C . SER A 1 196 ? -0.241 7.370 -17.774 1.00 88.94 196 SER A C 1
ATOM 1524 O O . SER A 1 196 ? -1.072 6.464 -17.759 1.00 88.94 196 SER A O 1
ATOM 1526 N N . GLY A 1 197 ? 0.072 8.042 -16.661 1.00 85.81 197 GLY A N 1
ATOM 1527 C CA . GLY A 1 197 ? -0.596 7.834 -15.382 1.00 85.81 197 GLY A CA 1
ATOM 1528 C C . GLY A 1 197 ? -0.125 6.600 -14.613 1.00 85.81 197 GLY A C 1
ATOM 1529 O O . GLY A 1 197 ? -0.812 6.188 -13.679 1.00 85.81 197 GLY A O 1
ATOM 1530 N N . PHE A 1 198 ? 1.044 6.036 -14.918 1.00 88.25 198 PHE A N 1
ATOM 1531 C CA . PHE A 1 198 ? 1.658 5.022 -14.058 1.00 88.25 198 PHE A CA 1
ATOM 1532 C C . PHE A 1 198 ? 2.012 5.622 -12.694 1.00 88.25 198 PHE A C 1
ATOM 1534 O O . PHE A 1 198 ? 2.285 6.820 -12.571 1.00 88.25 198 PHE A O 1
ATOM 1541 N N . VAL A 1 199 ? 1.966 4.785 -11.663 1.00 90.50 199 VAL A N 1
ATOM 1542 C CA . VAL A 1 199 ? 2.500 5.083 -10.332 1.00 90.50 199 VAL A CA 1
ATOM 1543 C C . VAL A 1 199 ? 3.792 4.295 -10.204 1.00 90.50 199 VAL A C 1
ATOM 1545 O O . VAL A 1 199 ? 3.838 3.126 -10.578 1.00 90.50 199 VAL A O 1
ATOM 1548 N N . MET A 1 200 ? 4.834 4.952 -9.713 1.00 90.38 200 MET A N 1
ATOM 1549 C CA . MET A 1 200 ? 6.167 4.378 -9.573 1.00 90.38 200 MET A CA 1
ATOM 1550 C C . MET A 1 200 ? 6.541 4.397 -8.099 1.00 90.38 200 MET A C 1
ATOM 1552 O O . MET A 1 200 ? 6.188 5.328 -7.380 1.00 90.38 200 MET A O 1
ATOM 1556 N N . CYS A 1 201 ? 7.242 3.363 -7.659 1.00 88.69 201 CYS A N 1
ATOM 1557 C CA . CYS A 1 201 ? 7.719 3.223 -6.295 1.00 88.69 201 CYS A CA 1
ATOM 1558 C C . CYS A 1 201 ? 9.170 2.752 -6.353 1.00 88.69 201 CYS A C 1
ATOM 1560 O O . CYS A 1 201 ? 9.514 1.937 -7.208 1.00 88.69 201 CYS A O 1
ATOM 1562 N N . ALA A 1 202 ? 9.998 3.277 -5.458 1.00 81.69 202 ALA A N 1
ATOM 1563 C CA . ALA A 1 202 ? 11.339 2.774 -5.217 1.00 81.69 202 ALA A CA 1
ATOM 1564 C C . ALA A 1 202 ? 11.352 2.071 -3.854 1.00 81.69 202 ALA A C 1
ATOM 1566 O O . ALA A 1 202 ? 10.778 2.580 -2.887 1.00 81.69 202 ALA A O 1
ATOM 1567 N N . SER A 1 203 ? 11.978 0.899 -3.807 1.00 66.00 203 SER A N 1
ATOM 1568 C CA . SER A 1 203 ? 12.305 0.148 -2.589 1.00 66.00 203 SER A CA 1
ATOM 1569 C C . SER A 1 203 ? 13.804 0.118 -2.384 1.00 66.00 203 SER A C 1
ATOM 1571 O O . SER A 1 203 ? 14.491 -0.101 -3.408 1.00 66.00 203 SER A O 1
#

Foldseek 3Di:
DPPPDDCPVAPAWQDDPAQALQQWDWADAQQVLLSLLSSLLSVPVVLLVVQWPDRAADPVQWTWGWWADLVVLGIDTDIDHLPFDWPPPPDPVDIAGRTIHGGPNRHCSNRVVLQSLQVVQVHPVLSHQAHNLLSNCGSVSPHQQPRWDWDQDPVQKIKIFRWDDPHSRRHDTDTDDIDIDHPVVVVVVVVVCVVVPHGDGDD

Organism: NCBI:txid156173

Secondary structure (DSSP, 8-state):
--SSSTTSSS--BS--S---GGG----SSS-HHHHHHHHHHHTSHHHHHTTBS-SS--TTSEEEEEEEETTTTEEEEEEEES---EE-TT-TT--EESSSPPPTT-B-HHHHHHHHHHHHTTSGGGGTT--HHHHHHHHHT--GGG-EEEEE-TTS-EEEEEEEESSS-TT-EEEEEEEEE-HHHHHHHHHHHHHTT------

InterPro domains:
  IPR000169 Cysteine peptidase, cysteine active site [PS00139] (26-37)
  IPR001300 Peptidase C2, calpain, catalytic domain [PF00648] (14-148)
  IPR001300 Peptidase C2, calpain, catalytic domain [PS50203] (23-145)
  IPR001300 Peptidase C2, calpain, catalytic domain [SM00230] (1-194)
  IPR022684 Peptidase C2, calpain family [PR00704] (26-42)
  IPR022684 Peptidase C2, calpain family [PR00704] (97-120)
  IPR022684 Peptidase C2, calpain family [PR00704] (122-149)
  IPR022684 Peptidase C2, calpain family [PTHR10183] (17-203)
  IPR038765 Papain-like cysteine peptidase superfamily [SSF54001] (16-151)

Radius of gyration: 18.05 Å; chains: 1; bounding box: 49×35×54 Å

pLDDT: mean 85.02, std 12.1, range [42.5, 98.12]

Sequence (203 aa):
GRGEGLADGLSLSLTKGHIRPWDVEQGANGNCWVMSALAAVAERPNLIRRLFAQDVPDARGRYDVRLYSLLEGRWVTHIIDDRLPVLNFDSEAGLSLAYAKISNDGQLWPALLEKAMAKHMGGYAAMDGGSSSFALGTLLGTPREKLIDAYHCDNGDWNLWKIRWSDDHASNPESYDSHRVSSSTFLDMLADARRSGFVMCAS